Protein AF-0000000084709120 (afdb_homodimer)

Solvent-accessible surface area (backbone atoms only — not comparable to full-atom values): 18252 Å² total; per-residue (Å²): 129,83,74,69,77,77,74,75,79,75,37,68,54,70,93,52,42,59,71,69,65,57,49,43,40,28,40,37,40,33,42,32,20,38,55,46,92,76,50,46,79,74,49,74,49,73,35,24,36,40,29,40,77,38,83,85,52,84,83,48,88,82,43,48,41,36,30,39,24,39,23,76,45,91,49,69,90,48,41,43,78,72,46,51,39,35,38,40,66,55,98,76,34,32,39,31,40,31,64,54,97,89,34,77,28,44,30,43,32,29,46,74,48,23,33,34,40,40,39,42,69,52,80,44,29,42,34,39,37,38,40,33,48,56,48,98,50,34,30,22,37,39,35,41,38,41,37,64,90,47,84,32,28,36,31,37,36,39,34,34,60,50,61,68,71,68,60,56,50,59,73,74,103,130,83,72,68,76,77,74,73,79,75,38,70,55,71,95,52,41,60,72,70,67,57,51,44,40,27,39,36,39,33,41,32,20,38,55,46,94,77,49,46,79,72,50,75,48,72,35,23,36,39,29,39,77,37,83,84,52,83,84,48,89,82,43,47,40,36,29,39,24,41,23,78,44,89,48,69,89,48,42,44,77,74,47,50,39,36,38,41,68,54,97,76,35,32,39,31,39,30,63,53,96,87,33,77,28,44,31,42,32,30,44,74,46,22,34,33,40,39,39,42,70,50,80,44,29,41,34,40,37,37,41,34,49,57,48,99,49,34,31,22,37,38,34,41,39,42,36,65,87,48,85,31,28,36,31,38,36,39,31,35,60,50,61,68,71,68,59,56,51,59,73,74,102

Structure (mmCIF, N/CA/C/O backbone):
data_AF-0000000084709120-model_v1
#
loop_
_entity.id
_entity.type
_entity.pdbx_description
1 polymer 'DUF1935 domain-containing protein'
#
loop_
_atom_site.group_PDB
_atom_site.id
_atom_site.type_symbol
_atom_site.label_atom_id
_atom_site.label_alt_id
_atom_site.label_comp_id
_atom_site.label_asym_id
_atom_site.label_entity_id
_atom_site.label_seq_id
_atom_site.pdbx_PDB_ins_code
_atom_site.Cartn_x
_atom_site.Cartn_y
_atom_site.Cartn_z
_atom_site.occupancy
_atom_site.B_iso_or_equiv
_atom_site.auth_seq_id
_atom_site.auth_comp_id
_atom_site.auth_asym_id
_atom_site.auth_atom_id
_atom_site.pdbx_PDB_model_num
ATOM 1 N N . MET A 1 1 ? -31.797 -12.148 16.766 1 26.36 1 MET A N 1
ATOM 2 C CA . MET A 1 1 ? -31.719 -10.789 16.234 1 26.36 1 MET A CA 1
ATOM 3 C C . MET A 1 1 ? -30.281 -10.359 16.031 1 26.36 1 MET A C 1
ATOM 5 O O . MET A 1 1 ? -29.547 -10.141 17 1 26.36 1 MET A O 1
ATOM 9 N N . THR A 1 2 ? -29.5 -10.984 15.148 1 29.73 2 THR A N 1
ATOM 10 C CA . THR A 1 2 ? -28.062 -10.852 14.953 1 29.73 2 THR A CA 1
ATOM 11 C C . THR A 1 2 ? -27.688 -9.391 14.711 1 29.73 2 THR A C 1
ATOM 13 O O . THR A 1 2 ? -28.203 -8.758 13.797 1 29.73 2 THR A O 1
ATOM 16 N N . SER A 1 3 ? -27.453 -8.609 15.828 1 29.3 3 SER A N 1
ATOM 17 C CA . SER A 1 3 ? -27.156 -7.184 15.789 1 29.3 3 SER A CA 1
ATOM 18 C C . SER A 1 3 ? -26.234 -6.844 14.625 1 29.3 3 SER A C 1
ATOM 20 O O . SER A 1 3 ? -25.281 -7.574 14.344 1 29.3 3 SER A O 1
ATOM 22 N N . ALA A 1 4 ? -26.797 -6.137 13.672 1 35.97 4 ALA A N 1
ATOM 23 C CA . ALA A 1 4 ? -26.109 -5.602 12.5 1 35.97 4 ALA A CA 1
ATOM 24 C C . ALA A 1 4 ? -24.766 -4.98 12.891 1 35.97 4 ALA A C 1
ATOM 26 O O . ALA A 1 4 ? -24.656 -4.344 13.938 1 35.97 4 ALA A O 1
ATOM 27 N N . PRO A 1 5 ? -23.672 -5.609 12.617 1 40.59 5 PRO A N 1
ATOM 28 C CA . PRO A 1 5 ? -22.375 -5.059 13.062 1 40.59 5 PRO A CA 1
ATOM 29 C C . PRO A 1 5 ? -22.359 -3.531 13.047 1 40.59 5 PRO A C 1
ATOM 31 O O . PRO A 1 5 ? -23.031 -2.904 12.219 1 40.59 5 PRO A O 1
ATOM 34 N N . LYS A 1 6 ? -22.406 -2.799 14.156 1 40.44 6 LYS A N 1
ATOM 35 C CA . LYS A 1 6 ? -22.328 -1.353 14.336 1 40.44 6 LYS A CA 1
ATOM 36 C C . LYS A 1 6 ? -21.5 -0.7 13.242 1 40.44 6 LYS A C 1
ATOM 38 O O . LYS A 1 6 ? -20.391 -1.152 12.945 1 40.44 6 LYS A O 1
ATOM 43 N N . SER A 1 7 ? -22.125 -0.041 12.258 1 43.97 7 SER A N 1
ATOM 44 C CA . SER A 1 7 ? -21.578 0.808 11.203 1 43.97 7 SER A CA 1
ATOM 45 C C . SER A 1 7 ? -20.391 1.621 11.711 1 43.97 7 SER A C 1
ATOM 47 O O . SER A 1 7 ? -20.516 2.387 12.664 1 43.97 7 SER A O 1
ATOM 49 N N . VAL A 1 8 ? -19.312 1.056 11.992 1 50.91 8 VAL A N 1
ATOM 50 C CA . VAL A 1 8 ? -18.172 1.865 12.414 1 50.91 8 VAL A CA 1
ATOM 51 C C . VAL A 1 8 ? -18.234 3.232 11.742 1 50.91 8 VAL A C 1
ATOM 53 O O . VAL A 1 8 ? -18.266 3.322 10.508 1 50.91 8 VAL A O 1
ATOM 56 N N . MET A 1 9 ? -18.812 4.262 12.352 1 57.62 9 MET A N 1
ATOM 57 C CA . MET A 1 9 ? -19.031 5.629 11.891 1 57.62 9 MET A CA 1
ATOM 58 C C . MET A 1 9 ? -17.75 6.188 11.258 1 57.62 9 MET A C 1
ATOM 60 O O . MET A 1 9 ? -16.719 6.27 11.922 1 57.62 9 MET A O 1
ATOM 64 N N . ARG A 1 10 ? -17.625 6.043 9.969 1 75.44 10 ARG A N 1
ATOM 65 C CA . ARG A 1 10 ? -16.562 6.656 9.172 1 75.44 10 ARG A CA 1
ATOM 66 C C . ARG A 1 10 ? -16.594 8.172 9.297 1 75.44 10 ARG A C 1
ATOM 68 O O . ARG A 1 10 ? -17.656 8.781 9.336 1 75.44 10 ARG A O 1
ATOM 75 N N . TYR A 1 11 ? -15.547 8.844 9.664 1 84.31 11 TYR A N 1
ATOM 76 C CA . TYR A 1 11 ? -15.414 10.297 9.625 1 84.31 11 TYR A CA 1
ATOM 77 C C . TYR A 1 11 ? -15.289 10.797 8.188 1 84.31 11 TYR A C 1
ATOM 79 O O . TYR A 1 11 ? -14.445 10.312 7.43 1 84.31 11 TYR A O 1
ATOM 87 N N . ASP A 1 12 ? -16.172 11.719 7.93 1 87.88 12 ASP A N 1
ATOM 88 C CA . ASP A 1 12 ? -16.094 12.352 6.613 1 87.88 12 ASP A CA 1
ATOM 89 C C . ASP A 1 12 ? -15.273 13.641 6.668 1 87.88 12 ASP A C 1
ATOM 91 O O . ASP A 1 12 ? -15.586 14.539 7.453 1 87.88 12 ASP A O 1
ATOM 95 N N . VAL A 1 13 ? -14.289 13.648 5.844 1 92.75 13 VAL A N 1
ATOM 96 C CA . VAL A 1 13 ? -13.531 14.891 5.711 1 92.75 13 VAL A CA 1
ATOM 97 C C . VAL A 1 13 ? -14.453 16 5.203 1 92.75 13 VAL A C 1
ATOM 99 O O . VAL A 1 13 ? -15.117 15.844 4.18 1 92.75 13 VAL A O 1
ATOM 102 N N . PRO A 1 14 ? -14.461 17.094 5.875 1 90.25 14 PRO A N 1
ATOM 103 C CA . PRO A 1 14 ? -15.344 18.172 5.43 1 90.25 14 PRO A CA 1
ATOM 104 C C . PRO A 1 14 ? -15.148 18.531 3.955 1 90.25 14 PRO A C 1
ATOM 106 O O . PRO A 1 14 ? -14.023 18.812 3.527 1 90.25 14 PRO A O 1
ATOM 109 N N . SER A 1 15 ? -16.234 18.484 3.168 1 89.69 15 SER A N 1
ATOM 110 C CA . SER A 1 15 ? -16.297 18.812 1.746 1 89.69 15 SER A CA 1
ATOM 111 C C . SER A 1 15 ? -15.344 17.938 0.939 1 89.69 15 SER A C 1
ATOM 113 O O . SER A 1 15 ? -14.977 18.281 -0.187 1 89.69 15 SER A O 1
ATOM 115 N N . GLY A 1 16 ? -14.797 16.953 1.552 1 91.19 16 GLY A N 1
ATOM 116 C CA . GLY A 1 16 ? -13.852 16.078 0.864 1 91.19 16 GLY A CA 1
ATOM 117 C C . GLY A 1 16 ? -12.508 16.734 0.613 1 91.19 16 GLY A C 1
ATOM 118 O O . GLY A 1 16 ? -11.742 16.281 -0.242 1 91.19 16 GLY A O 1
ATOM 119 N N . ASP A 1 17 ? -12.281 17.812 1.327 1 94.12 17 ASP A N 1
ATOM 120 C CA . ASP A 1 17 ? -11.07 18.594 1.127 1 94.12 17 ASP A CA 1
ATOM 121 C C . ASP A 1 17 ? -9.906 18.031 1.944 1 94.12 17 ASP A C 1
ATOM 123 O O . ASP A 1 17 ? -9.562 18.578 2.994 1 94.12 17 ASP A O 1
ATOM 127 N N . PHE A 1 18 ? -9.305 17.047 1.421 1 96.69 18 PHE A N 1
ATOM 128 C CA . PHE A 1 18 ? -8.188 16.375 2.08 1 96.69 18 PHE A CA 1
ATOM 129 C C . PHE A 1 18 ? -7.012 17.328 2.258 1 96.69 18 PHE A C 1
ATOM 131 O O . PHE A 1 18 ? -6.289 17.234 3.254 1 96.69 18 PHE A O 1
ATOM 138 N N . CYS A 1 19 ? -6.797 18.219 1.326 1 95.31 19 CYS A N 1
ATOM 139 C CA . CYS A 1 19 ? -5.711 19.188 1.382 1 95.31 19 CYS A CA 1
ATOM 140 C C . CYS A 1 19 ? -5.812 20.047 2.635 1 95.31 19 CYS A C 1
ATOM 142 O O . CYS A 1 19 ? -4.852 20.156 3.395 1 95.31 19 CYS A O 1
ATOM 144 N N . SER A 1 20 ? -6.965 20.578 2.881 1 95.12 20 SER A N 1
ATOM 145 C CA . SER A 1 20 ? -7.188 21.391 4.066 1 95.12 20 SER A CA 1
ATOM 146 C C . SER A 1 20 ? -7.078 20.562 5.344 1 95.12 20 SER A C 1
ATOM 148 O O . SER A 1 20 ? -6.57 21.047 6.359 1 95.12 20 SER A O 1
ATOM 150 N N . TYR A 1 21 ? -7.562 19.391 5.309 1 97.19 21 TYR A N 1
ATOM 151 C CA . TYR A 1 21 ? -7.52 18.5 6.461 1 97.19 21 TYR A CA 1
ATOM 152 C C . TYR A 1 21 ? -6.082 18.25 6.906 1 97.19 21 TYR A C 1
ATOM 154 O O . TYR A 1 21 ? -5.805 18.141 8.102 1 97.19 21 TYR A O 1
ATOM 162 N N . LEU A 1 22 ? -5.18 18.156 5.98 1 98.12 22 LEU A N 1
ATOM 163 C CA . LEU A 1 22 ? -3.811 17.719 6.242 1 98.12 22 LEU A CA 1
ATOM 164 C C . LEU A 1 22 ? -3.002 18.828 6.898 1 98.12 22 LEU A C 1
ATOM 166 O O . LEU A 1 22 ? -2.027 18.562 7.602 1 98.12 22 LEU A O 1
ATOM 170 N N . LYS A 1 23 ? -3.383 20.031 6.668 1 97.25 23 LYS A N 1
ATOM 171 C CA . LYS A 1 23 ? -2.566 21.172 7.094 1 97.25 23 LYS A CA 1
ATOM 172 C C . LYS A 1 23 ? -2.428 21.203 8.609 1 97.25 23 LYS A C 1
ATOM 174 O O . LYS A 1 23 ? -3.404 21 9.336 1 97.25 23 LYS A O 1
ATOM 179 N N . GLY A 1 24 ? -1.155 21.5 9.016 1 96.69 24 GLY A N 1
ATOM 180 C CA . GLY A 1 24 ? -0.871 21.641 10.438 1 96.69 24 GLY A CA 1
ATOM 181 C C . GLY A 1 24 ? 0.214 20.688 10.922 1 96.69 24 GLY A C 1
ATOM 182 O O . GLY A 1 24 ? 0.932 20.094 10.109 1 96.69 24 GLY A O 1
ATOM 183 N N . PHE A 1 25 ? 0.416 20.656 12.227 1 97.12 25 PHE A N 1
ATOM 184 C CA . PHE A 1 25 ? 1.404 19.797 12.859 1 97.12 25 PHE A CA 1
ATOM 185 C C . PHE A 1 25 ? 0.779 18.469 13.266 1 97.12 25 PHE A C 1
ATOM 187 O O . PHE A 1 25 ? -0.317 18.438 13.828 1 97.12 25 PHE A O 1
ATOM 194 N N . TRP A 1 26 ? 1.511 17.453 12.969 1 97.75 26 TRP A N 1
ATOM 195 C CA . TRP A 1 26 ? 1.096 16.109 13.344 1 97.75 26 TRP A CA 1
ATOM 196 C C . TRP A 1 26 ? 2.193 15.398 14.125 1 97.75 26 TRP A C 1
ATOM 198 O O . TRP A 1 26 ? 3.379 15.539 13.812 1 97.75 26 TRP A O 1
ATOM 208 N N . LYS A 1 27 ? 1.802 14.703 15.117 1 97.31 27 LYS A N 1
ATOM 209 C CA . LYS A 1 27 ? 2.664 13.695 15.727 1 97.31 27 LYS A CA 1
ATOM 210 C C . LYS A 1 27 ? 2.432 12.328 15.094 1 97.31 27 LYS A C 1
ATOM 212 O O . LYS A 1 27 ? 1.294 11.852 15.023 1 97.31 27 LYS A O 1
ATOM 217 N N . ARG A 1 28 ? 3.443 11.672 14.648 1 97.62 28 ARG A N 1
ATOM 218 C CA . ARG A 1 28 ? 3.35 10.375 13.984 1 97.62 28 ARG A CA 1
ATOM 219 C C . ARG A 1 28 ? 4.051 9.297 14.797 1 97.62 28 ARG A C 1
ATOM 221 O O . ARG A 1 28 ? 5.258 9.375 15.031 1 97.62 28 ARG A O 1
ATOM 228 N N . ASN A 1 29 ? 3.328 8.367 15.203 1 97.31 29 ASN A N 1
ATOM 229 C CA . ASN A 1 29 ? 3.824 7.207 15.93 1 97.31 29 ASN A CA 1
ATOM 230 C C . ASN A 1 29 ? 3.68 5.926 15.109 1 97.31 29 ASN A C 1
ATOM 232 O O . ASN A 1 29 ? 2.564 5.488 14.828 1 97.31 29 ASN A O 1
ATOM 236 N N . LEU A 1 30 ? 4.836 5.316 14.828 1 97.38 30 LEU A N 1
ATOM 237 C CA . LEU A 1 30 ? 4.781 4.145 13.961 1 97.38 30 LEU A CA 1
ATOM 238 C C . LEU A 1 30 ? 5.523 2.971 14.586 1 97.38 30 LEU A C 1
ATOM 240 O O . LEU A 1 30 ? 6.586 3.152 15.18 1 97.38 30 LEU A O 1
ATOM 244 N N . GLU A 1 31 ? 4.977 1.839 14.445 1 97.5 31 GLU A N 1
ATOM 245 C CA . GLU A 1 31 ? 5.672 0.576 14.672 1 97.5 31 GLU A CA 1
ATOM 246 C C . GLU A 1 31 ? 6.258 0.034 13.367 1 97.5 31 GLU A C 1
ATOM 248 O O . GLU A 1 31 ? 5.57 -0.027 12.352 1 97.5 31 GLU A O 1
ATOM 253 N N . TRP A 1 32 ? 7.488 -0.355 13.43 1 96.81 32 TRP A N 1
ATOM 254 C CA . TRP A 1 32 ? 8.195 -0.892 12.273 1 96.81 32 TRP A CA 1
ATOM 255 C C . TRP A 1 32 ? 8.32 -2.41 12.367 1 96.81 32 TRP A C 1
ATOM 257 O O . TRP A 1 32 ? 8.766 -2.941 13.391 1 96.81 32 TRP A O 1
ATOM 267 N N . HIS A 1 33 ? 7.945 -3.053 11.352 1 97.19 33 HIS A N 1
ATOM 268 C CA . HIS A 1 33 ? 8.117 -4.496 11.242 1 97.19 33 HIS A CA 1
ATOM 269 C C . HIS A 1 33 ? 8.883 -4.859 9.969 1 97.19 33 HIS A C 1
ATOM 271 O O . HIS A 1 33 ? 8.781 -4.16 8.953 1 97.19 33 HIS A O 1
ATOM 277 N N . HIS A 1 34 ? 9.594 -5.926 10.078 1 96.19 34 HIS A N 1
ATOM 278 C CA . HIS A 1 34 ? 10.273 -6.445 8.891 1 96.19 34 HIS A CA 1
ATOM 279 C C . HIS A 1 34 ? 9.266 -6.902 7.84 1 96.19 34 HIS A C 1
ATOM 281 O O . HIS A 1 34 ? 8.289 -7.582 8.164 1 96.19 34 HIS A O 1
ATOM 287 N N . PHE A 1 35 ? 9.422 -6.473 6.672 1 96.5 35 PHE A N 1
ATOM 288 C CA . PHE A 1 35 ? 8.641 -7 5.562 1 96.5 35 PHE A CA 1
ATOM 289 C C . PHE A 1 35 ? 9.398 -8.102 4.836 1 96.5 35 PHE A C 1
ATOM 291 O O . PHE A 1 35 ? 10.07 -7.84 3.834 1 96.5 35 PHE A O 1
ATOM 298 N N . GLY A 1 36 ? 9.195 -9.25 5.227 1 90.38 36 GLY A N 1
ATOM 299 C CA . GLY A 1 36 ? 9.922 -10.43 4.777 1 90.38 36 GLY A CA 1
ATOM 300 C C . GLY A 1 36 ? 9.391 -11.719 5.391 1 90.38 36 GLY A C 1
ATOM 301 O O . GLY A 1 36 ? 8.18 -11.906 5.496 1 90.38 36 GLY A O 1
ATOM 302 N N . SER A 1 37 ? 10.281 -12.531 5.812 1 82.19 37 SER A N 1
ATOM 303 C CA . SER A 1 37 ? 9.883 -13.859 6.262 1 82.19 37 SER A CA 1
ATOM 304 C C . SER A 1 37 ? 9.258 -13.812 7.652 1 82.19 37 SER A C 1
ATOM 306 O O . SER A 1 37 ? 8.258 -14.484 7.91 1 82.19 37 SER A O 1
ATOM 308 N N . SER A 1 38 ? 9.641 -13.031 8.555 1 85.19 38 SER A N 1
ATOM 309 C CA . SER A 1 38 ? 9.203 -13.156 9.945 1 85.19 38 SER A CA 1
ATOM 310 C C . SER A 1 38 ? 8.281 -12.008 10.344 1 85.19 38 SER A C 1
ATOM 312 O O . SER A 1 38 ? 7.48 -12.141 11.273 1 85.19 38 SER A O 1
ATOM 314 N N . PHE A 1 39 ? 8.312 -10.836 9.75 1 93.94 39 PHE A N 1
ATOM 315 C CA . PHE A 1 39 ? 7.547 -9.641 10.086 1 93.94 39 PHE A CA 1
ATOM 316 C C . PHE A 1 39 ? 7.77 -9.242 11.539 1 93.94 39 PHE A C 1
ATOM 318 O O . PHE A 1 39 ? 6.863 -8.734 12.195 1 93.94 39 PHE A O 1
ATOM 325 N N . LYS A 1 40 ? 8.859 -9.586 12.078 1 93.88 40 LYS A N 1
ATOM 326 C CA . LYS A 1 40 ? 9.203 -9.25 13.453 1 93.88 40 LYS A CA 1
ATOM 327 C C . LYS A 1 40 ? 9.234 -7.734 13.656 1 93.88 40 LYS A C 1
ATOM 329 O O . LYS A 1 40 ? 9.547 -6.984 12.734 1 93.88 40 LYS A O 1
ATOM 334 N N . HIS A 1 41 ? 8.922 -7.363 14.875 1 95.38 41 HIS A N 1
ATOM 335 C CA . HIS A 1 41 ? 9.016 -5.953 15.234 1 95.38 41 HIS A CA 1
ATOM 336 C C . HIS A 1 41 ? 10.469 -5.48 15.219 1 95.38 41 HIS A C 1
ATOM 338 O O . HIS A 1 41 ? 11.352 -6.16 15.734 1 95.38 41 HIS A O 1
ATOM 344 N N . LEU A 1 42 ? 10.711 -4.41 14.617 1 95.56 42 LEU A N 1
ATOM 345 C CA . LEU A 1 42 ? 12.062 -3.867 14.523 1 95.56 42 LEU A CA 1
ATOM 346 C C . LEU A 1 42 ? 12.242 -2.689 15.477 1 95.56 42 LEU A C 1
ATOM 348 O O . LEU A 1 42 ? 13.195 -2.658 16.25 1 95.56 42 LEU A O 1
ATOM 352 N N . ARG A 1 43 ? 11.328 -1.714 15.406 1 96.12 43 ARG A N 1
ATOM 353 C CA . ARG A 1 43 ? 11.414 -0.521 16.234 1 96.12 43 ARG A CA 1
ATOM 354 C C . ARG A 1 43 ? 10.117 0.273 16.203 1 96.12 43 ARG A C 1
ATOM 356 O O . ARG A 1 43 ? 9.211 -0.043 15.43 1 96.12 43 ARG A O 1
ATOM 363 N N . THR A 1 44 ? 10.086 1.269 17.141 1 96.12 44 THR A N 1
ATOM 364 C CA . THR A 1 44 ? 9.023 2.268 17.156 1 96.12 44 THR A CA 1
ATOM 365 C C . THR A 1 44 ? 9.594 3.666 16.938 1 96.12 44 THR A C 1
ATOM 367 O O . THR A 1 44 ? 10.664 3.994 17.453 1 96.12 44 THR A O 1
ATOM 370 N N . THR A 1 45 ? 8.898 4.402 16.156 1 96.19 45 THR A N 1
ATOM 371 C CA . THR A 1 45 ? 9.344 5.77 15.93 1 96.19 45 THR A CA 1
ATOM 372 C C . THR A 1 45 ? 8.25 6.766 16.312 1 96.19 45 THR A C 1
ATOM 374 O O . THR A 1 45 ? 7.062 6.449 16.25 1 96.19 45 THR A O 1
ATOM 377 N N . ASN A 1 46 ? 8.711 7.902 16.75 1 94.94 46 ASN A N 1
ATOM 378 C CA . ASN A 1 46 ? 7.883 9.062 17.062 1 94.94 46 ASN A CA 1
ATOM 379 C C . ASN A 1 46 ? 8.461 10.336 16.453 1 94.94 46 ASN A C 1
ATOM 381 O O . ASN A 1 46 ? 9.523 10.805 16.859 1 94.94 46 ASN A O 1
ATOM 385 N N . ASN A 1 47 ? 7.777 10.836 15.484 1 95.94 47 ASN A N 1
ATOM 386 C CA . ASN A 1 47 ? 8.266 12.023 14.781 1 95.94 47 ASN A CA 1
ATOM 387 C C . ASN A 1 47 ? 7.172 13.07 14.625 1 95.94 47 ASN A C 1
ATOM 389 O O . ASN A 1 47 ? 5.992 12.781 14.836 1 95.94 47 ASN A O 1
ATOM 393 N N . VAL A 1 48 ? 7.629 14.25 14.352 1 96.62 48 VAL A N 1
ATOM 394 C CA . VAL A 1 48 ? 6.707 15.328 14.023 1 96.62 48 VAL A CA 1
ATOM 395 C C . VAL A 1 48 ? 6.668 15.539 12.516 1 96.62 48 VAL A C 1
ATOM 397 O O . VAL A 1 48 ? 7.707 15.523 11.852 1 96.62 48 VAL A O 1
ATOM 400 N N . VAL A 1 49 ? 5.512 15.703 12.008 1 97.62 49 VAL A N 1
ATOM 401 C CA . VAL A 1 49 ? 5.273 16.047 10.609 1 97.62 49 VAL A CA 1
ATOM 402 C C . VAL A 1 49 ? 4.582 17.406 10.516 1 97.62 49 VAL A C 1
ATOM 404 O O . VAL A 1 49 ? 3.576 17.641 11.188 1 97.62 49 VAL A O 1
ATOM 407 N N . PHE A 1 50 ? 5.145 18.25 9.766 1 97.5 50 PHE A N 1
ATOM 408 C CA . PHE A 1 50 ? 4.52 19.547 9.5 1 97.5 50 PHE A CA 1
ATOM 409 C C . PHE A 1 50 ? 4.117 19.656 8.031 1 97.5 50 PHE A C 1
ATOM 411 O O . PHE A 1 50 ? 4.953 19.5 7.141 1 97.5 50 PHE A O 1
ATOM 418 N N . ILE A 1 51 ? 2.854 19.859 7.801 1 97.31 51 ILE A N 1
ATOM 419 C CA . ILE A 1 51 ? 2.311 20 6.453 1 97.31 51 ILE A CA 1
ATOM 420 C C . ILE A 1 51 ? 1.732 21.391 6.266 1 97.31 51 ILE A C 1
ATOM 422 O O . ILE A 1 51 ? 0.829 21.797 7 1 97.31 51 ILE A O 1
ATOM 426 N N . GLU A 1 52 ? 2.27 22.094 5.281 1 96.19 52 GLU A N 1
ATOM 427 C CA . GLU A 1 52 ? 1.84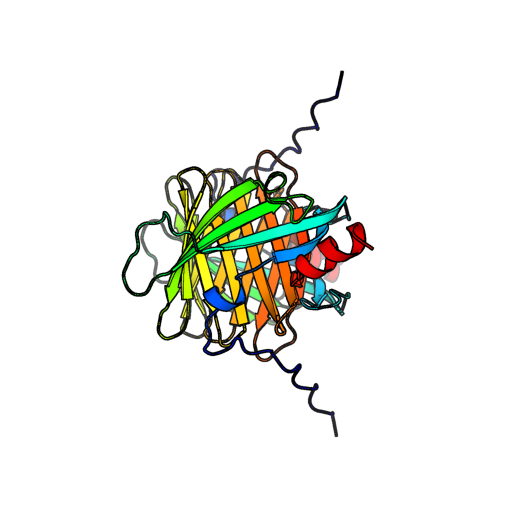5 23.469 5.066 1 96.19 52 GLU A CA 1
ATOM 428 C C . GLU A 1 52 ? 1.729 23.797 3.576 1 96.19 52 GLU A C 1
ATOM 430 O O . GLU A 1 52 ? 2.242 23.047 2.736 1 96.19 52 GLU A O 1
ATOM 435 N N . GLU A 1 53 ? 1.002 24.859 3.307 1 95.12 53 GLU A N 1
ATOM 436 C CA . GLU A 1 53 ? 0.929 25.312 1.922 1 95.12 53 GLU A CA 1
ATOM 437 C C . GLU A 1 53 ? 2.293 25.781 1.423 1 95.12 53 GLU A C 1
ATOM 439 O O . GLU A 1 53 ? 3.018 26.484 2.139 1 95.12 53 GLU A O 1
ATOM 444 N N . ASP A 1 54 ? 2.621 25.25 0.275 1 94 54 ASP A N 1
ATOM 445 C CA . ASP A 1 54 ? 3.846 25.719 -0.364 1 94 54 ASP A CA 1
ATOM 446 C C . ASP A 1 54 ? 3.584 26.969 -1.209 1 94 54 ASP A C 1
ATOM 448 O O . ASP A 1 54 ? 3.205 26.859 -2.377 1 94 54 ASP A O 1
ATOM 452 N N . LEU A 1 55 ? 3.887 28.062 -0.72 1 85.5 55 LEU A N 1
ATOM 453 C CA . LEU A 1 55 ? 3.58 29.328 -1.367 1 85.5 55 LEU A CA 1
ATOM 454 C C . LEU A 1 55 ? 4.551 29.609 -2.51 1 85.5 55 LEU A C 1
ATOM 456 O O . LEU A 1 55 ? 4.293 30.469 -3.355 1 85.5 55 LEU A O 1
ATOM 460 N N . ASP A 1 56 ? 5.652 28.875 -2.531 1 83.5 56 ASP A N 1
ATOM 461 C CA . ASP A 1 56 ? 6.664 29.078 -3.561 1 83.5 56 ASP A CA 1
ATOM 462 C C . ASP A 1 56 ? 6.359 28.266 -4.809 1 83.5 56 ASP A C 1
ATOM 464 O O . ASP A 1 56 ? 6.973 28.453 -5.859 1 83.5 56 ASP A O 1
ATOM 468 N N . ALA A 1 57 ? 5.438 27.328 -4.672 1 81.12 57 ALA A N 1
ATOM 469 C CA . ALA A 1 57 ? 5.105 26.484 -5.812 1 81.12 57 ALA A CA 1
ATOM 470 C C . ALA A 1 57 ? 4.297 27.25 -6.852 1 81.12 57 ALA A C 1
ATOM 472 O O . ALA A 1 57 ? 3.568 28.188 -6.512 1 81.12 57 ALA A O 1
ATOM 473 N N . ALA A 1 58 ? 4.508 26.922 -8.039 1 72 58 ALA A N 1
ATOM 474 C CA . ALA A 1 58 ? 3.744 27.547 -9.117 1 72 58 ALA A CA 1
ATOM 475 C C . ALA A 1 58 ? 2.256 27.25 -8.977 1 72 58 ALA A C 1
ATOM 477 O O . ALA A 1 58 ? 1.859 26.078 -8.883 1 72 58 ALA A O 1
ATOM 478 N N . ARG A 1 59 ? 1.526 28.234 -8.883 1 71.44 59 ARG A N 1
ATOM 479 C CA . ARG A 1 59 ? 0.095 28.078 -8.648 1 71.44 59 ARG A CA 1
ATOM 480 C C . ARG A 1 59 ? -0.636 27.734 -9.945 1 71.44 59 ARG A C 1
ATOM 482 O O . ARG A 1 59 ? -0.384 28.359 -10.984 1 71.44 59 ARG A O 1
ATOM 489 N N . GLN A 1 60 ? -1.098 26.594 -9.992 1 79.31 60 GLN A N 1
ATOM 490 C CA . GLN A 1 60 ? -2.021 26.219 -11.055 1 79.31 60 GLN A CA 1
ATOM 491 C C . GLN A 1 60 ? -3.471 26.328 -10.594 1 79.31 60 GLN A C 1
ATOM 493 O O . GLN A 1 60 ? -3.768 26.156 -9.414 1 79.31 60 GLN A O 1
ATOM 498 N N . PRO A 1 61 ? -4.273 26.719 -11.57 1 81.19 61 PRO A N 1
ATOM 499 C CA . PRO A 1 61 ? -5.684 26.875 -11.188 1 81.19 61 PRO A CA 1
ATOM 500 C C . PRO A 1 61 ? -6.262 25.594 -10.57 1 81.19 61 PRO A C 1
ATOM 502 O O . PRO A 1 61 ? -5.938 24.5 -11 1 81.19 61 PRO A O 1
ATOM 505 N N . ASN A 1 62 ? -6.988 25.766 -9.508 1 84.19 62 ASN A N 1
ATOM 506 C CA . ASN A 1 62 ? -7.781 24.734 -8.836 1 84.19 62 ASN A CA 1
ATOM 507 C C . ASN A 1 62 ? -6.895 23.656 -8.219 1 84.19 62 ASN A C 1
ATOM 509 O O . ASN A 1 62 ? -7.289 22.5 -8.133 1 84.19 62 ASN A O 1
ATOM 513 N N . THR A 1 63 ? -5.648 24.016 -8.109 1 90.12 63 THR A N 1
ATOM 514 C CA . THR A 1 63 ? -4.777 23.062 -7.426 1 90.12 63 THR A CA 1
ATOM 515 C C . THR A 1 63 ? -4.129 23.703 -6.203 1 90.12 63 THR A C 1
ATOM 517 O O . THR A 1 63 ? -4.152 24.922 -6.055 1 90.12 63 THR A O 1
ATOM 520 N N . GLN A 1 64 ? -3.695 22.938 -5.285 1 92.88 64 GLN A N 1
ATOM 521 C CA . GLN A 1 64 ? -2.953 23.359 -4.098 1 92.88 64 GLN A CA 1
ATOM 522 C C . GLN A 1 64 ? -1.668 22.547 -3.945 1 92.88 64 GLN A C 1
ATOM 524 O O . GLN A 1 64 ? -1.586 21.406 -4.41 1 92.88 64 GLN A O 1
ATO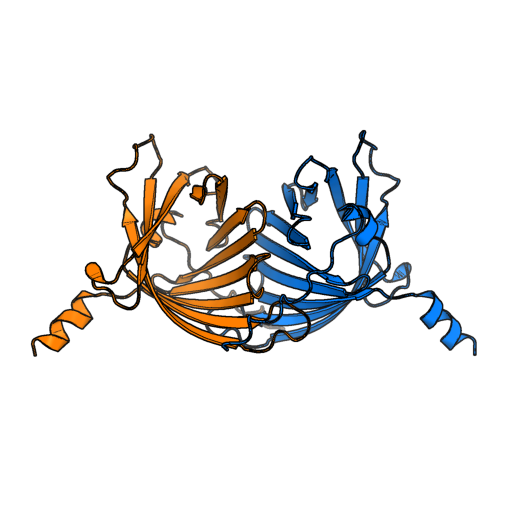M 529 N N . PHE A 1 65 ? -0.693 23.25 -3.398 1 95.88 65 PHE A N 1
ATOM 530 C CA . PHE A 1 65 ? 0.584 22.594 -3.139 1 95.88 65 PHE A CA 1
ATOM 531 C C . PHE A 1 65 ? 0.874 22.547 -1.644 1 95.88 65 PHE A C 1
ATOM 533 O O . PHE A 1 65 ? 0.847 23.578 -0.967 1 95.88 65 PHE A O 1
ATOM 540 N N . LEU A 1 66 ? 1.05 21.375 -1.151 1 97.12 66 LEU A N 1
ATOM 541 C CA . LEU A 1 66 ? 1.417 21.234 0.253 1 97.12 66 LEU A CA 1
ATOM 542 C C . LEU A 1 66 ? 2.842 20.703 0.391 1 97.12 66 LEU A C 1
ATOM 544 O O . LEU A 1 66 ? 3.238 19.781 -0.32 1 97.12 66 LEU A O 1
ATOM 548 N N . ARG A 1 67 ? 3.582 21.266 1.277 1 96.75 67 ARG A N 1
ATOM 549 C CA . ARG A 1 67 ? 4.945 20.844 1.601 1 96.75 67 ARG A CA 1
ATOM 550 C C . ARG A 1 67 ? 4.973 20.016 2.873 1 96.75 67 ARG A C 1
ATOM 552 O O . ARG A 1 67 ? 4.391 20.391 3.889 1 96.75 67 ARG A O 1
ATOM 559 N N . TRP A 1 68 ? 5.602 18.859 2.814 1 97 68 TRP A N 1
ATOM 560 C CA . TRP A 1 68 ? 5.801 17.984 3.961 1 97 68 TRP A CA 1
ATOM 561 C C . TRP A 1 68 ? 7.188 18.172 4.562 1 97 68 TRP A C 1
ATOM 563 O O . TRP A 1 68 ? 8.195 18.062 3.859 1 97 68 TRP A O 1
ATOM 573 N N . SER A 1 69 ? 7.211 18.391 5.844 1 96.81 69 SER A N 1
ATOM 574 C CA . SER A 1 69 ? 8.461 18.469 6.598 1 96.81 69 SER A CA 1
ATOM 575 C C . SER A 1 69 ? 8.438 17.516 7.793 1 96.81 69 SER A C 1
ATOM 577 O O . SER A 1 69 ? 7.387 17.281 8.391 1 96.81 69 SER A O 1
ATOM 579 N N . PHE A 1 70 ? 9.562 17 8.078 1 96.88 70 PHE A N 1
ATOM 580 C CA . PHE A 1 70 ? 9.68 16.016 9.148 1 96.88 70 PHE A CA 1
ATOM 581 C C . PHE A 1 70 ? 10.766 16.422 10.141 1 96.88 70 PHE A C 1
ATOM 583 O O . PHE A 1 70 ? 11.789 16.984 9.75 1 96.88 70 PHE A O 1
ATOM 590 N N . GLY A 1 71 ? 10.539 16.062 11.406 1 95.81 71 GLY A N 1
ATOM 591 C CA . GLY A 1 71 ? 11.539 16.344 12.43 1 95.81 71 GLY A CA 1
ATOM 592 C C . GLY A 1 71 ? 11.203 15.711 13.773 1 95.81 71 GLY A C 1
ATOM 593 O O . GLY A 1 71 ? 10.203 15 13.898 1 95.81 71 GLY A O 1
ATOM 594 N N . ARG A 1 72 ? 12.07 15.992 14.734 1 92.25 72 ARG A N 1
ATOM 595 C CA . ARG A 1 72 ? 11.891 15.445 16.078 1 92.25 72 ARG A CA 1
ATOM 596 C C . ARG A 1 72 ? 10.953 16.312 16.906 1 92.25 72 ARG A C 1
ATOM 598 O O . ARG A 1 72 ? 10.258 15.812 17.781 1 92.25 72 ARG A O 1
ATOM 605 N N . THR A 1 73 ? 10.977 17.578 16.609 1 90.69 73 THR A N 1
ATOM 606 C CA . THR A 1 73 ? 10.117 18.516 17.328 1 90.69 73 THR A CA 1
ATOM 607 C C . THR A 1 73 ? 9.414 19.469 16.375 1 90.69 73 THR A C 1
ATOM 609 O O . THR A 1 73 ? 9.68 19.453 15.164 1 90.69 73 THR A O 1
ATOM 612 N N . HIS A 1 74 ? 8.508 20.25 16.906 1 91 74 HIS A N 1
ATOM 613 C CA . HIS A 1 74 ? 7.719 21.172 16.109 1 91 74 HIS A CA 1
ATOM 614 C C . HIS A 1 74 ? 8.508 22.438 15.781 1 91 74 HIS A C 1
ATOM 616 O O . HIS A 1 74 ? 8.023 23.297 15.039 1 91 74 HIS A O 1
ATOM 622 N N . LYS A 1 75 ? 9.656 22.5 16.328 1 89.94 75 LYS A N 1
ATOM 623 C CA . LYS A 1 75 ? 10.477 23.688 16.047 1 89.94 75 LYS A CA 1
ATOM 624 C C . LYS A 1 75 ? 10.945 23.688 14.586 1 89.94 75 LYS A C 1
ATOM 626 O O . LYS A 1 75 ? 11.461 22.688 14.094 1 89.94 75 LYS A O 1
ATOM 631 N N . LYS A 1 76 ? 10.859 24.812 13.977 1 84.56 76 LYS A N 1
ATOM 632 C CA . LYS A 1 76 ? 11.133 24.938 12.555 1 84.56 76 LYS A CA 1
ATOM 633 C C . LYS A 1 76 ? 12.555 24.5 12.227 1 84.56 76 LYS A C 1
ATOM 635 O O . LYS A 1 76 ? 12.805 23.891 11.18 1 84.56 76 LYS A O 1
ATOM 640 N N . GLN A 1 77 ? 13.453 24.812 13.125 1 89.5 77 GLN A N 1
ATOM 641 C CA . GLN A 1 77 ? 14.859 24.484 12.898 1 89.5 77 GLN A CA 1
ATOM 642 C C . GLN A 1 77 ? 15.078 22.969 12.898 1 89.5 77 GLN A C 1
ATOM 644 O O . GLN A 1 77 ? 16.094 22.484 12.383 1 89.5 77 GLN A O 1
ATOM 649 N N . ASP A 1 78 ? 14.203 22.25 13.477 1 92.56 78 ASP A N 1
ATOM 650 C CA . ASP A 1 78 ? 14.336 20.797 13.578 1 92.56 78 ASP A CA 1
ATOM 651 C C . ASP A 1 78 ? 13.609 20.094 12.438 1 92.56 78 ASP A C 1
ATOM 653 O O . ASP A 1 78 ? 13.656 18.875 12.328 1 92.56 78 ASP A O 1
ATOM 657 N N . LEU A 1 79 ? 12.953 20.906 11.617 1 94.5 79 LEU A N 1
ATOM 658 C CA . LEU A 1 79 ? 12.172 20.312 10.531 1 94.5 79 LEU A CA 1
ATOM 659 C C . LEU A 1 79 ? 12.945 20.359 9.219 1 94.5 79 LEU A C 1
ATOM 661 O O . LEU A 1 79 ? 13.594 21.359 8.906 1 94.5 79 LEU A O 1
ATOM 665 N N . ALA A 1 80 ? 12.914 19.234 8.539 1 95.81 80 ALA A N 1
ATOM 666 C CA . ALA A 1 80 ? 13.516 19.141 7.211 1 95.81 80 ALA A CA 1
ATOM 667 C C . ALA A 1 80 ? 12.445 18.906 6.145 1 95.81 80 ALA A C 1
ATOM 669 O O . ALA A 1 80 ? 11.688 17.922 6.219 1 95.81 80 ALA A O 1
ATOM 670 N N . SER A 1 81 ? 12.453 19.781 5.199 1 94.12 81 SER A N 1
ATOM 671 C CA . SER A 1 81 ? 11.516 19.625 4.094 1 94.12 81 SER A CA 1
ATOM 672 C C . SER A 1 81 ? 11.875 18.422 3.229 1 94.12 81 SER A C 1
ATOM 674 O O . SER A 1 81 ? 13.039 18.234 2.854 1 94.12 81 SER A O 1
ATOM 676 N N . ALA A 1 82 ? 10.852 17.672 2.914 1 94.12 82 ALA A N 1
ATOM 677 C CA . ALA A 1 82 ? 11.133 16.438 2.174 1 94.12 82 ALA A CA 1
ATOM 678 C C . ALA A 1 82 ? 10.602 16.531 0.748 1 94.12 82 ALA A C 1
ATOM 680 O O . ALA A 1 82 ? 11.312 16.203 -0.209 1 94.12 82 ALA A O 1
ATOM 681 N N . TYR A 1 83 ? 9.359 16.938 0.533 1 93.88 83 TYR A N 1
ATOM 682 C CA . TYR A 1 83 ? 8.766 17.031 -0.797 1 93.88 83 TYR A CA 1
ATOM 683 C C . TYR A 1 83 ? 7.5 17.875 -0.776 1 93.88 83 TYR A C 1
ATOM 685 O O . TYR A 1 83 ? 6.945 18.156 0.292 1 93.88 83 TYR A O 1
ATOM 693 N N . THR A 1 84 ? 7.09 18.328 -1.934 1 95.81 84 THR A N 1
ATOM 694 C CA . THR A 1 84 ? 5.875 19.109 -2.154 1 95.81 84 THR A CA 1
ATOM 695 C C . THR A 1 84 ? 4.906 18.359 -3.061 1 95.81 84 THR A C 1
ATOM 697 O O . THR A 1 84 ? 5.285 17.906 -4.145 1 95.81 84 THR A O 1
ATOM 700 N N . VAL A 1 85 ? 3.686 18.219 -2.584 1 96.69 85 VAL A N 1
ATOM 701 C CA . VAL A 1 85 ? 2.674 17.469 -3.312 1 96.69 85 VAL A CA 1
ATOM 702 C C . VAL A 1 85 ? 1.641 18.422 -3.904 1 96.69 85 VAL A C 1
ATOM 704 O O . VAL A 1 85 ? 1.128 19.297 -3.207 1 96.69 85 VAL A O 1
ATOM 707 N N . GLN A 1 86 ? 1.368 18.25 -5.164 1 96.56 86 GLN A N 1
ATOM 708 C CA . GLN A 1 86 ? 0.275 18.969 -5.816 1 96.56 86 GLN A CA 1
ATOM 709 C C . GLN A 1 86 ? -1.043 18.219 -5.664 1 96.56 86 GLN A C 1
ATOM 711 O O . GLN A 1 86 ? -1.111 17.016 -5.93 1 96.56 86 GLN A O 1
ATOM 716 N N . PHE A 1 87 ? -2.062 18.859 -5.246 1 96.5 87 PHE A N 1
ATOM 717 C CA . PHE A 1 87 ? -3.402 18.312 -5.109 1 96.5 87 PHE A CA 1
ATOM 718 C C . PHE A 1 87 ? -4.309 18.797 -6.234 1 96.5 87 PHE A C 1
ATOM 720 O O . PHE A 1 87 ? -4.496 20 -6.402 1 96.5 87 PHE A O 1
ATOM 727 N N . ILE A 1 88 ? -4.848 17.875 -6.922 1 94.5 88 ILE A N 1
ATOM 728 C CA . ILE A 1 88 ? -5.691 18.156 -8.078 1 94.5 88 ILE A CA 1
ATOM 729 C C . ILE A 1 88 ? -7.078 17.547 -7.863 1 94.5 88 ILE A C 1
ATOM 731 O O . ILE A 1 88 ? -7.32 16.391 -8.203 1 94.5 88 ILE A O 1
ATOM 735 N N . PRO A 1 89 ? -7.992 18.344 -7.309 1 91.75 89 PRO A N 1
ATOM 736 C CA . PRO A 1 89 ? -9.328 17.797 -7.055 1 91.75 89 PRO A CA 1
ATOM 737 C C . PRO A 1 89 ? -10.094 17.5 -8.344 1 91.75 89 PRO A C 1
ATOM 739 O O . PRO A 1 89 ? -9.953 18.203 -9.336 1 91.75 89 PRO A O 1
ATOM 742 N N . ASP A 1 90 ? -10.766 16.375 -8.25 1 87.88 90 ASP A N 1
ATOM 743 C CA . ASP A 1 90 ? -11.695 15.984 -9.297 1 87.88 90 ASP A CA 1
ATOM 744 C C . ASP A 1 90 ? -13.07 15.656 -8.719 1 87.88 90 ASP A C 1
ATOM 746 O O . ASP A 1 90 ? -13.32 15.883 -7.531 1 87.88 90 ASP A O 1
ATOM 750 N N . GLU A 1 91 ? -14.039 15.25 -9.555 1 84.5 91 GLU A N 1
ATOM 751 C CA . GLU A 1 91 ? -15.414 15.031 -9.141 1 84.5 91 GLU A CA 1
ATOM 752 C C . GLU A 1 91 ? -15.508 13.93 -8.086 1 84.5 91 GLU A C 1
ATOM 754 O O . GLU A 1 91 ? -16.281 14.039 -7.129 1 84.5 91 GLU A O 1
ATOM 759 N N . GLN A 1 92 ? -14.711 12.945 -8.195 1 87.5 92 GLN A N 1
ATOM 760 C CA . GLN A 1 92 ? -14.922 11.781 -7.332 1 87.5 92 GLN A CA 1
ATOM 761 C C . GLN A 1 92 ? -13.711 11.523 -6.445 1 87.5 92 GLN A C 1
ATOM 763 O O . GLN A 1 92 ? -13.758 10.688 -5.543 1 87.5 92 GLN A O 1
ATOM 768 N N . SER A 1 93 ? -12.609 12.227 -6.727 1 92.75 93 SER A N 1
ATOM 769 C CA . SER A 1 93 ? -11.383 11.961 -5.992 1 92.75 93 SER A CA 1
ATOM 770 C C . SER A 1 93 ? -10.438 13.156 -6.051 1 92.75 93 SER A C 1
ATOM 772 O O . SER A 1 93 ? -10.727 14.156 -6.715 1 92.75 93 SER A O 1
ATOM 774 N N . THR A 1 94 ? -9.461 13.18 -5.266 1 95.62 94 THR A N 1
ATOM 775 C CA . THR A 1 94 ? -8.344 14.117 -5.371 1 95.62 94 THR A CA 1
ATOM 776 C C . THR A 1 94 ? -7.078 13.406 -5.828 1 95.62 94 THR A C 1
ATOM 778 O O . THR A 1 94 ? -6.598 12.492 -5.156 1 95.62 94 THR A O 1
ATOM 781 N N . PHE A 1 95 ? -6.617 13.82 -6.902 1 95.81 95 PHE A N 1
ATOM 782 C CA . PHE A 1 95 ? -5.363 13.281 -7.418 1 95.81 95 PHE A CA 1
ATOM 783 C C . PHE A 1 95 ? -4.176 14.062 -6.863 1 95.81 95 PHE A C 1
ATOM 785 O O . PHE A 1 95 ? -4.246 15.281 -6.699 1 95.81 95 PHE A O 1
ATOM 792 N N . MET A 1 96 ? -3.146 13.359 -6.57 1 96.94 96 MET A N 1
ATOM 793 C CA . MET A 1 96 ? -1.921 13.961 -6.051 1 96.94 96 MET A CA 1
ATOM 794 C C . MET A 1 96 ? -0.728 13.617 -6.938 1 96.94 96 MET A C 1
ATOM 796 O O . MET A 1 96 ? -0.608 12.492 -7.414 1 96.94 96 MET A O 1
ATOM 800 N N . GLU A 1 97 ? 0.135 14.609 -7.078 1 96.25 97 GLU A N 1
ATOM 801 C CA . GLU A 1 97 ? 1.344 14.43 -7.879 1 96.25 97 GLU A CA 1
ATOM 802 C C . GLU A 1 97 ? 2.525 15.18 -7.27 1 96.25 97 GLU A C 1
ATOM 804 O O . GLU A 1 97 ? 2.371 16.297 -6.785 1 96.25 97 GLU A O 1
ATOM 809 N N . TRP A 1 98 ? 3.676 14.539 -7.312 1 95.88 98 TRP A N 1
ATOM 810 C CA . TRP A 1 98 ? 4.887 15.203 -6.836 1 95.88 98 TRP A CA 1
ATOM 811 C C . TRP A 1 98 ? 6.129 14.594 -7.473 1 95.88 98 TRP A C 1
ATOM 813 O O . TRP A 1 98 ? 6.066 13.5 -8.047 1 95.88 98 TRP A O 1
ATOM 823 N N . SER A 1 99 ? 7.117 15.375 -7.418 1 92.94 99 SER A N 1
ATOM 824 C CA . SER A 1 99 ? 8.43 14.891 -7.84 1 92.94 99 SER A CA 1
ATOM 825 C C . SER A 1 99 ? 9.266 14.453 -6.645 1 92.94 99 SER A C 1
ATOM 827 O O . SER A 1 99 ? 9.367 15.18 -5.652 1 92.94 99 SER A O 1
ATOM 829 N N . PHE A 1 100 ? 9.82 13.266 -6.746 1 92.56 100 PHE A N 1
ATOM 830 C CA . PHE A 1 100 ? 10.703 12.734 -5.715 1 92.56 100 PHE A CA 1
ATOM 831 C C . PHE A 1 100 ? 11.93 12.07 -6.34 1 92.56 100 PHE A C 1
ATOM 833 O O . PHE A 1 100 ? 11.797 11.094 -7.09 1 92.56 100 PHE A O 1
ATOM 840 N N . GLU A 1 101 ? 13.07 12.602 -6.023 1 90.38 101 GLU A N 1
ATOM 841 C CA . GLU A 1 101 ? 14.336 12.109 -6.566 1 90.38 101 GLU A CA 1
ATOM 842 C C . GLU A 1 101 ? 14.266 11.992 -8.086 1 90.38 101 GLU A C 1
ATOM 844 O O . GLU A 1 101 ? 14.672 10.969 -8.648 1 90.38 101 GLU A O 1
ATOM 849 N N . GLY A 1 102 ? 13.602 12.953 -8.727 1 89.62 102 GLY A N 1
ATOM 850 C CA . GLY A 1 102 ? 13.57 13.055 -10.172 1 89.62 102 GLY A CA 1
ATOM 851 C C . GLY A 1 102 ? 12.469 12.227 -10.805 1 89.62 102 GLY A C 1
ATOM 852 O O . GLY A 1 102 ? 12.328 12.195 -12.031 1 89.62 102 GLY A O 1
ATOM 853 N N . VAL A 1 103 ? 11.711 11.555 -10.008 1 91.94 103 VAL A N 1
ATOM 854 C CA . VAL A 1 103 ? 10.641 10.695 -10.516 1 91.94 103 VAL A CA 1
ATOM 855 C C . VAL A 1 103 ? 9.281 11.273 -10.125 1 91.94 103 VAL A C 1
ATOM 857 O O . VAL A 1 103 ? 9.094 11.727 -8.992 1 91.94 103 VAL A O 1
ATOM 860 N N . THR A 1 104 ? 8.391 11.25 -11.078 1 94.69 104 THR A N 1
ATOM 861 C CA . THR A 1 104 ? 7.031 11.688 -10.773 1 94.69 104 THR A CA 1
ATOM 862 C C . THR A 1 104 ? 6.27 10.602 -10.016 1 94.69 104 THR A C 1
ATOM 864 O O . THR A 1 104 ? 6.176 9.469 -10.484 1 94.69 104 THR A O 1
ATOM 867 N N . CYS A 1 105 ? 5.805 10.953 -8.898 1 95.5 105 CYS A N 1
ATOM 868 C CA . CYS A 1 105 ? 5.02 10.062 -8.047 1 95.5 105 CYS A CA 1
ATOM 869 C C . CYS A 1 105 ? 3.555 10.492 -8.023 1 95.5 105 CYS A C 1
ATOM 871 O O . CYS A 1 105 ? 3.225 11.617 -8.398 1 95.5 105 CYS A O 1
ATOM 873 N N . HIS A 1 106 ? 2.697 9.539 -7.613 1 95.75 106 HIS A N 1
ATOM 874 C CA . HIS A 1 106 ? 1.265 9.805 -7.664 1 95.75 106 HIS A CA 1
ATOM 875 C C . HIS A 1 106 ? 0.562 9.273 -6.422 1 95.75 106 HIS A C 1
ATOM 877 O O . HIS A 1 106 ? 1.066 8.359 -5.762 1 95.75 106 HIS A O 1
ATOM 883 N N . GLY A 1 107 ? -0.544 9.859 -6.168 1 96.38 107 GLY A N 1
ATOM 884 C CA . GLY A 1 107 ? -1.438 9.422 -5.105 1 96.38 107 GLY A CA 1
ATOM 885 C C . GLY A 1 107 ? -2.889 9.789 -5.363 1 96.38 107 GLY A C 1
ATOM 886 O O . GLY A 1 107 ? -3.199 10.484 -6.332 1 96.38 107 GLY A O 1
ATOM 887 N N . ILE A 1 108 ? -3.725 9.242 -4.594 1 96.31 108 ILE A N 1
ATOM 888 C CA . ILE A 1 108 ? -5.152 9.5 -4.754 1 96.31 108 ILE A CA 1
ATOM 889 C C . ILE A 1 108 ? -5.832 9.5 -3.387 1 96.31 108 ILE A C 1
ATOM 891 O O . ILE A 1 108 ? -5.477 8.711 -2.51 1 96.31 108 ILE A O 1
ATOM 895 N N . PHE A 1 109 ? -6.738 10.406 -3.201 1 96.19 109 PHE A N 1
ATOM 896 C CA . PHE A 1 109 ? -7.621 10.422 -2.041 1 96.19 109 PHE A CA 1
ATOM 897 C C . PHE A 1 109 ? -9.062 10.148 -2.453 1 96.19 109 PHE A C 1
ATOM 899 O O . PHE A 1 109 ? -9.578 10.789 -3.373 1 96.19 109 PHE A O 1
ATOM 906 N N . LYS A 1 110 ? -9.633 9.25 -1.833 1 94.44 110 LYS A N 1
ATOM 907 C CA . LYS A 1 110 ? -11.047 8.93 -2.02 1 94.44 110 LYS A CA 1
ATOM 908 C C . LYS A 1 110 ? -11.883 9.414 -0.837 1 94.44 110 LYS A C 1
ATOM 910 O O . LYS A 1 110 ? -11.898 8.781 0.218 1 94.44 110 LYS A O 1
ATOM 915 N N . PRO A 1 111 ? -12.695 10.43 -1.059 1 92.62 111 PRO A N 1
ATOM 916 C CA . PRO A 1 111 ? -13.445 11 0.066 1 92.62 111 PRO A CA 1
ATOM 917 C C . PRO A 1 111 ? -14.5 10.039 0.609 1 92.62 111 PRO A C 1
ATOM 919 O O . PRO A 1 111 ? -14.773 10.031 1.812 1 92.62 111 PRO A O 1
ATOM 922 N N . GLU A 1 112 ? -15.078 9.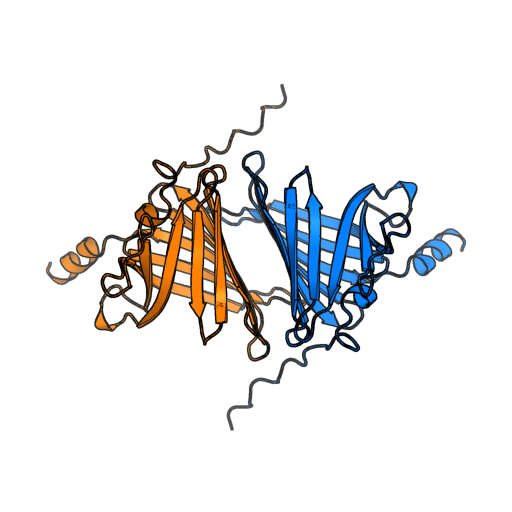203 -0.215 1 89.38 112 GLU A N 1
ATOM 923 C CA . GLU A 1 112 ? -16.141 8.305 0.208 1 89.38 112 GLU A CA 1
ATOM 924 C C . GLU A 1 112 ? -15.633 7.266 1.204 1 89.38 112 GLU A C 1
ATOM 926 O O . GLU A 1 112 ? -16.375 6.789 2.055 1 89.38 112 GLU A O 1
ATOM 931 N N . ALA A 1 113 ? -14.383 7.008 1.094 1 89.25 113 ALA A N 1
ATOM 932 C CA . ALA A 1 113 ? -13.781 6.043 2.012 1 89.25 113 ALA A CA 1
ATOM 933 C C . ALA A 1 113 ? -12.859 6.738 3.01 1 89.25 113 ALA A C 1
ATOM 935 O O . ALA A 1 113 ? -12.352 6.105 3.936 1 89.25 113 ALA A O 1
ATOM 936 N N . SER A 1 114 ? -12.594 8 2.846 1 92.5 114 SER A N 1
ATOM 937 C CA . SER A 1 114 ? -11.68 8.797 3.654 1 92.5 114 SER A CA 1
ATOM 938 C C . SER A 1 114 ? -10.297 8.156 3.723 1 92.5 114 SER A C 1
ATOM 940 O O . SER A 1 114 ? -9.734 8.008 4.809 1 92.5 114 SER A O 1
ATOM 942 N N . VAL A 1 115 ? -9.844 7.801 2.594 1 95.56 115 VAL A N 1
ATOM 943 C CA . VAL A 1 115 ? -8.555 7.117 2.504 1 95.56 115 VAL A CA 1
ATOM 944 C C . VAL A 1 115 ? -7.73 7.711 1.363 1 95.56 115 VAL A C 1
ATOM 946 O O . VAL A 1 115 ? -8.281 8.07 0.318 1 95.56 115 VAL A O 1
ATOM 949 N N . ALA A 1 116 ? -6.434 7.852 1.602 1 96.94 116 ALA A N 1
ATOM 950 C CA . ALA A 1 116 ? -5.484 8.297 0.585 1 96.94 116 ALA A CA 1
ATOM 951 C C . ALA A 1 116 ? -4.344 7.293 0.428 1 96.94 116 ALA A C 1
ATOM 953 O O . ALA A 1 116 ? -3.871 6.719 1.413 1 96.94 116 ALA A O 1
ATOM 954 N N . THR A 1 117 ? -3.938 7.078 -0.736 1 97.31 117 THR A N 1
ATOM 955 C CA . THR A 1 117 ? -2.754 6.27 -1.018 1 97.31 117 THR A CA 1
ATOM 956 C C . THR A 1 117 ? -1.722 7.078 -1.799 1 97.31 117 THR A C 1
ATOM 958 O O . THR A 1 117 ? -2.059 7.738 -2.785 1 97.31 117 THR A O 1
ATOM 961 N N . LEU A 1 118 ? -0.521 7.125 -1.372 1 97.31 118 LEU A N 1
ATOM 962 C CA . LEU A 1 118 ? 0.629 7.727 -2.035 1 97.31 118 LEU A CA 1
ATOM 963 C C . LEU A 1 118 ? 1.631 6.66 -2.465 1 97.31 118 LEU A C 1
ATOM 965 O O . LEU A 1 118 ? 2.064 5.848 -1.648 1 97.31 118 LEU A O 1
ATOM 969 N N . ASN A 1 119 ? 2.012 6.68 -3.682 1 95.94 119 ASN A N 1
ATOM 970 C CA . ASN A 1 119 ? 2.938 5.684 -4.219 1 95.94 119 ASN A CA 1
ATOM 971 C C . ASN A 1 119 ? 4.238 6.328 -4.691 1 95.94 119 ASN A C 1
ATOM 973 O O . ASN A 1 119 ? 4.238 7.121 -5.633 1 95.94 119 ASN A O 1
ATOM 977 N N . PHE A 1 120 ? 5.277 6.027 -4.043 1 95.31 120 PHE A N 1
ATOM 978 C CA . PHE A 1 120 ? 6.625 6.363 -4.484 1 95.31 120 PHE A CA 1
ATOM 979 C C . PHE A 1 120 ? 7.215 5.238 -5.324 1 95.31 120 PHE A C 1
ATOM 981 O O . PHE A 1 120 ? 7.645 4.215 -4.785 1 95.31 120 PHE A O 1
ATOM 988 N N . CYS A 1 121 ? 7.109 5.383 -6.578 1 92 121 CYS A N 1
ATOM 989 C CA . CYS A 1 121 ? 7.594 4.352 -7.488 1 92 121 CYS A CA 1
ATOM 990 C C . CYS A 1 121 ? 8.93 4.746 -8.102 1 92 121 CYS A C 1
ATOM 992 O O . CYS A 1 121 ? 8.977 5.234 -9.234 1 92 121 CYS A O 1
ATOM 994 N N . LEU A 1 122 ? 9.953 4.5 -7.395 1 91.44 122 LEU A N 1
ATOM 995 C CA . LEU A 1 122 ? 11.297 4.805 -7.871 1 91.44 122 LEU A CA 1
ATOM 996 C C . LEU A 1 122 ? 11.906 3.607 -8.586 1 91.44 122 LEU A C 1
ATOM 998 O O . LEU A 1 122 ? 11.281 2.541 -8.656 1 91.44 122 LEU A O 1
ATOM 1002 N N . GLN A 1 123 ? 13.039 3.797 -9.172 1 85.81 123 GLN A N 1
ATOM 1003 C CA . GLN A 1 123 ? 13.664 2.723 -9.938 1 85.81 123 GLN A CA 1
ATOM 1004 C C . GLN A 1 123 ? 13.992 1.53 -9.047 1 85.81 123 GLN A C 1
ATOM 1006 O O . GLN A 1 123 ? 13.711 0.384 -9.406 1 85.81 123 GLN A O 1
ATOM 1011 N N . GLU A 1 124 ? 14.508 1.811 -7.906 1 87.75 124 GLU A N 1
ATOM 1012 C CA . GLU A 1 124 ? 14.969 0.718 -7.055 1 87.75 124 GLU A CA 1
ATOM 1013 C C . GLU A 1 124 ? 14.18 0.663 -5.754 1 87.75 124 GLU A C 1
ATOM 1015 O O . GLU A 1 124 ? 14.578 -0.006 -4.801 1 87.75 124 GLU A O 1
ATOM 1020 N N . SER A 1 125 ? 13.078 1.423 -5.742 1 89.5 125 SER A N 1
ATOM 1021 C CA . SER A 1 125 ? 12.328 1.496 -4.496 1 89.5 125 SER A CA 1
ATOM 1022 C C . SER A 1 125 ? 10.836 1.686 -4.762 1 89.5 125 SER A C 1
ATOM 1024 O O . SER A 1 125 ? 10.453 2.354 -5.723 1 89.5 125 SER A O 1
ATOM 1026 N N . MET A 1 126 ? 10.148 1.012 -3.949 1 94 126 MET A N 1
ATOM 1027 C CA . MET A 1 126 ? 8.703 1.215 -3.93 1 94 126 MET A CA 1
ATOM 1028 C C . MET A 1 126 ? 8.203 1.468 -2.508 1 94 126 MET A C 1
ATOM 1030 O O . MET A 1 126 ? 8.438 0.655 -1.612 1 94 126 MET A O 1
ATOM 1034 N N . VAL A 1 127 ? 7.695 2.604 -2.33 1 96 127 VAL A N 1
ATOM 1035 C CA . VAL A 1 127 ? 7.098 2.945 -1.043 1 96 127 VAL A CA 1
ATOM 1036 C C . VAL A 1 127 ? 5.625 3.299 -1.234 1 96 127 VAL A C 1
ATOM 1038 O O . VAL A 1 127 ? 5.285 4.152 -2.055 1 96 127 VAL A O 1
ATOM 1041 N N . THR A 1 128 ? 4.777 2.625 -0.58 1 97.38 128 THR A N 1
ATOM 1042 C CA . THR A 1 128 ? 3.352 2.924 -0.607 1 97.38 128 THR A CA 1
ATOM 1043 C C . THR A 1 128 ? 2.863 3.359 0.771 1 97.38 128 THR A C 1
ATOM 1045 O O . THR A 1 128 ? 3.092 2.668 1.765 1 97.38 128 THR A O 1
ATOM 1048 N N . ILE A 1 129 ? 2.256 4.461 0.82 1 97.88 129 ILE A N 1
ATOM 1049 C CA . ILE A 1 129 ? 1.701 4.984 2.062 1 97.88 129 ILE A CA 1
ATOM 1050 C C . ILE A 1 129 ? 0.18 5.059 1.958 1 97.88 129 ILE A C 1
ATOM 1052 O O . ILE A 1 129 ? -0.356 5.57 0.971 1 97.88 129 ILE A O 1
ATOM 1056 N N . THR A 1 130 ? -0.489 4.527 2.887 1 98.06 130 THR A N 1
ATOM 1057 C CA . THR A 1 130 ? -1.939 4.652 2.971 1 98.06 130 THR A CA 1
ATOM 1058 C C . THR A 1 130 ? -2.344 5.406 4.234 1 98.06 130 THR A C 1
ATOM 1060 O O . THR A 1 130 ? -1.952 5.031 5.34 1 98.06 130 THR A O 1
ATOM 1063 N N . TYR A 1 131 ? -3.041 6.465 4.066 1 97.56 131 TYR A N 1
ATOM 1064 C CA . TYR A 1 131 ? -3.637 7.227 5.16 1 97.56 131 TYR A CA 1
ATOM 1065 C C . TYR A 1 131 ? -5.137 6.969 5.246 1 97.56 131 TYR A C 1
ATOM 1067 O O . TYR A 1 131 ? -5.84 7.016 4.234 1 97.56 131 TYR A O 1
ATOM 1075 N N . ARG A 1 132 ? -5.605 6.75 6.418 1 96.69 132 ARG A N 1
ATOM 1076 C CA . ARG A 1 132 ? -7.039 6.695 6.68 1 96.69 132 ARG A CA 1
ATOM 1077 C C . ARG A 1 132 ? -7.441 7.727 7.727 1 96.69 132 ARG A C 1
ATOM 1079 O O . ARG A 1 132 ? -6.918 7.727 8.844 1 96.69 132 ARG A O 1
ATOM 1086 N N . VAL A 1 133 ? -8.359 8.523 7.34 1 96.31 133 VAL A N 1
ATOM 1087 C CA . VAL A 1 133 ? -8.844 9.539 8.273 1 96.31 133 VAL A CA 1
ATOM 1088 C C . VAL A 1 133 ? -9.812 8.906 9.266 1 96.31 133 VAL A C 1
ATOM 1090 O O . VAL A 1 133 ? -10.812 8.305 8.867 1 96.31 133 VAL A O 1
ATOM 1093 N N . LEU A 1 134 ? -9.492 9.07 10.547 1 95.19 134 LEU A N 1
ATOM 1094 C CA . LEU A 1 134 ? -10.328 8.469 11.578 1 95.19 134 LEU A CA 1
ATOM 1095 C C . LEU A 1 134 ? -11.273 9.5 12.188 1 95.19 134 LEU A C 1
ATOM 1097 O O . LEU A 1 134 ? -12.438 9.195 12.461 1 95.19 134 LEU A O 1
ATOM 1101 N N . ASP A 1 135 ? -10.781 10.648 12.406 1 95.5 135 ASP A N 1
ATOM 1102 C CA . ASP A 1 135 ? -11.562 11.789 12.891 1 95.5 135 ASP A CA 1
ATOM 1103 C C . ASP A 1 135 ? -10.859 13.109 12.586 1 95.5 135 ASP A C 1
ATOM 1105 O O . ASP A 1 135 ? -9.938 13.148 11.766 1 95.5 135 ASP A O 1
ATOM 1109 N N . ALA A 1 136 ? -11.281 14.188 13.156 1 95.81 136 ALA A N 1
ATOM 1110 C CA . ALA A 1 136 ? -10.781 15.523 12.82 1 95.81 136 ALA A CA 1
ATOM 1111 C C . ALA A 1 136 ? -9.297 15.648 13.133 1 95.81 136 ALA A C 1
ATOM 1113 O O . ALA A 1 136 ? -8.594 16.453 12.516 1 95.81 136 ALA A O 1
ATOM 1114 N N . ASP A 1 137 ? -8.805 14.766 14.062 1 96.69 137 ASP A N 1
ATOM 1115 C CA . ASP A 1 137 ? -7.461 15.008 14.57 1 96.69 137 ASP A CA 1
ATOM 1116 C C . ASP A 1 137 ? -6.621 13.727 14.531 1 96.69 137 ASP A C 1
ATOM 1118 O O . ASP A 1 137 ? -5.543 13.672 15.133 1 96.69 137 ASP A O 1
ATOM 1122 N N . THR A 1 138 ? -7.105 12.734 13.898 1 97.38 138 THR A N 1
ATOM 1123 C CA . THR A 1 138 ? -6.379 11.469 13.938 1 97.38 138 THR A 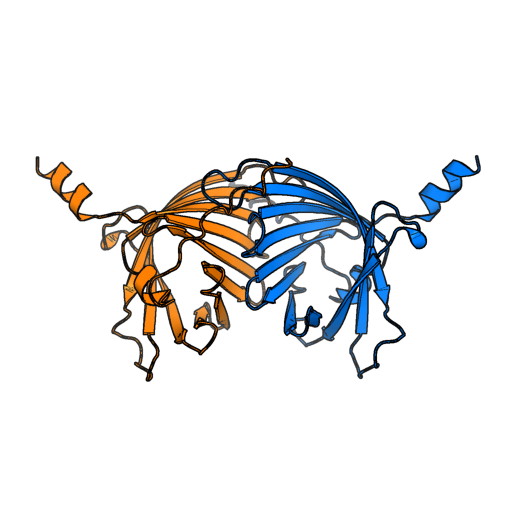CA 1
ATOM 1124 C C . THR A 1 138 ? -6.445 10.758 12.586 1 97.38 138 THR A C 1
ATOM 1126 O O . THR A 1 138 ? -7.508 10.703 11.969 1 97.38 138 THR A O 1
ATOM 1129 N N . MET A 1 139 ? -5.352 10.281 12.18 1 97.44 139 MET A N 1
ATOM 1130 C CA . MET A 1 139 ? -5.266 9.406 11.016 1 97.44 139 MET A CA 1
ATOM 1131 C C . MET A 1 139 ? -4.547 8.109 11.352 1 97.44 139 MET A C 1
ATOM 1133 O O . MET A 1 139 ? -3.646 8.094 12.195 1 97.44 139 MET A O 1
ATOM 1137 N N . ALA A 1 140 ? -4.965 7.023 10.789 1 97.81 140 ALA A N 1
ATOM 1138 C CA . ALA A 1 140 ? -4.168 5.801 10.734 1 97.81 140 ALA A CA 1
ATOM 1139 C C . ALA A 1 140 ? -3.266 5.781 9.508 1 97.81 140 ALA A C 1
ATOM 1141 O O . ALA A 1 140 ? -3.656 6.254 8.438 1 97.81 140 ALA A O 1
ATOM 1142 N N . VAL A 1 141 ? -2.09 5.238 9.664 1 98.12 141 VAL A N 1
ATOM 1143 C CA . VAL A 1 141 ? -1.124 5.238 8.57 1 98.12 141 VAL A CA 1
ATOM 1144 C C . VAL A 1 141 ? -0.501 3.852 8.438 1 98.12 141 VAL A C 1
ATOM 1146 O O . VAL A 1 141 ? -0.184 3.203 9.438 1 98.12 141 VAL A O 1
ATOM 1149 N N . CYS A 1 142 ? -0.355 3.371 7.258 1 98.44 142 CYS A N 1
ATOM 1150 C CA . CYS A 1 142 ? 0.43 2.189 6.918 1 98.44 142 CYS A CA 1
ATOM 1151 C C . CYS A 1 142 ? 1.425 2.496 5.805 1 98.44 142 CYS A C 1
ATOM 1153 O O . CYS A 1 142 ? 1.045 3.016 4.754 1 98.44 142 CYS A O 1
ATOM 1155 N N . ILE A 1 143 ? 2.662 2.219 6.023 1 98.06 143 ILE A N 1
ATOM 1156 C CA . ILE A 1 143 ? 3.73 2.408 5.047 1 98.06 143 ILE A CA 1
ATOM 1157 C C . ILE A 1 143 ? 4.371 1.062 4.719 1 98.06 143 ILE A C 1
ATOM 1159 O O . ILE A 1 143 ? 4.828 0.348 5.617 1 98.06 143 ILE A O 1
ATOM 1163 N N . VAL A 1 144 ? 4.34 0.723 3.527 1 97.94 144 VAL A N 1
ATOM 1164 C CA . VAL A 1 144 ? 5.117 -0.406 3.027 1 97.94 144 VAL A CA 1
ATOM 1165 C C . VAL A 1 144 ? 6.324 0.106 2.242 1 97.94 144 VAL A C 1
ATOM 1167 O O . VAL A 1 144 ? 6.168 0.724 1.187 1 97.94 144 VAL A O 1
ATOM 1170 N N . ASP A 1 145 ? 7.48 -0.149 2.787 1 96.62 145 ASP A N 1
ATOM 1171 C CA . ASP A 1 145 ? 8.719 0.412 2.266 1 96.62 145 ASP A CA 1
ATOM 1172 C C . ASP A 1 145 ? 9.664 -0.69 1.796 1 96.62 145 ASP A C 1
ATOM 1174 O O . ASP A 1 145 ? 10.25 -1.406 2.615 1 96.62 145 ASP A O 1
ATOM 1178 N N . VAL A 1 146 ? 9.82 -0.769 0.504 1 93.62 146 VAL A N 1
ATOM 1179 C CA . VAL A 1 146 ? 10.75 -1.733 -0.077 1 93.62 146 VAL A CA 1
ATOM 1180 C C . VAL A 1 146 ? 11.812 -1.001 -0.894 1 93.62 146 VAL A C 1
ATOM 1182 O O . VAL A 1 146 ? 11.5 -0.374 -1.909 1 93.62 146 VAL A O 1
ATOM 1185 N N . ASP A 1 147 ? 12.891 -1.021 -0.392 1 86.38 147 ASP A N 1
ATOM 1186 C CA . ASP A 1 147 ? 14.062 -0.42 -1.025 1 86.38 147 ASP A CA 1
ATOM 1187 C C . ASP A 1 147 ? 15.188 -1.443 -1.191 1 86.38 147 ASP A C 1
ATOM 1189 O O . ASP A 1 147 ? 15.461 -2.225 -0.279 1 86.38 147 ASP A O 1
ATOM 1193 N N . SER A 1 148 ? 15.812 -1.357 -2.334 1 78.25 148 SER A N 1
ATOM 1194 C CA . SER A 1 148 ? 16.844 -2.355 -2.619 1 78.25 148 SER A CA 1
ATOM 1195 C C . SER A 1 148 ? 18.031 -2.195 -1.689 1 78.25 148 SER A C 1
ATOM 1197 O O . SER A 1 148 ? 18.812 -3.139 -1.493 1 78.25 148 SER A O 1
ATOM 1199 N N . GLU A 1 149 ? 18.172 -1.039 -1.1 1 78.5 149 GLU A N 1
ATOM 1200 C CA . GLU A 1 149 ? 19.391 -0.759 -0.33 1 78.5 149 GLU A CA 1
ATOM 1201 C C . GLU A 1 149 ? 19.109 -0.845 1.17 1 78.5 149 GLU A C 1
ATOM 1203 O O . GLU A 1 149 ? 20.047 -0.82 1.976 1 78.5 149 GLU A O 1
ATOM 1208 N N . HIS A 1 150 ? 17.906 -0.965 1.514 1 82.12 150 HIS A N 1
ATOM 1209 C CA . HIS A 1 150 ? 17.578 -0.981 2.938 1 82.12 150 HIS A CA 1
ATOM 1210 C C . HIS A 1 150 ? 16.656 -2.143 3.279 1 82.12 150 HIS A C 1
ATOM 1212 O O . HIS A 1 150 ? 16.062 -2.76 2.387 1 82.12 150 HIS A O 1
ATOM 1218 N N . THR A 1 151 ? 16.672 -2.438 4.516 1 87.69 151 THR A N 1
ATOM 1219 C CA . THR A 1 151 ? 15.75 -3.463 5 1 87.69 151 THR A CA 1
ATOM 1220 C C . THR A 1 151 ? 14.305 -3.08 4.691 1 87.69 151 THR A C 1
ATOM 1222 O O . THR A 1 151 ? 13.836 -2.018 5.102 1 87.69 151 THR A O 1
ATOM 1225 N N . PRO A 1 152 ? 13.625 -3.926 3.934 1 94.62 152 PRO A N 1
ATOM 1226 C CA . PRO A 1 152 ? 12.219 -3.637 3.678 1 94.62 152 PRO A CA 1
ATOM 1227 C C . PRO A 1 152 ? 11.367 -3.674 4.949 1 94.62 152 PRO A C 1
ATOM 1229 O O . PRO A 1 152 ? 11.594 -4.52 5.82 1 94.62 152 PRO A O 1
ATOM 1232 N N . THR A 1 153 ? 10.344 -2.795 5.09 1 96.81 153 THR A N 1
ATOM 1233 C CA . THR A 1 153 ? 9.578 -2.697 6.328 1 96.81 153 THR A CA 1
ATOM 1234 C C . THR A 1 153 ? 8.094 -2.467 6.031 1 96.81 153 THR A C 1
ATOM 1236 O O . THR A 1 153 ? 7.742 -1.952 4.965 1 96.81 153 THR A O 1
ATOM 1239 N N . ILE A 1 154 ? 7.285 -2.896 6.902 1 97.56 154 ILE A N 1
ATOM 1240 C CA . ILE A 1 154 ? 5.922 -2.42 7.098 1 97.56 154 ILE A CA 1
ATOM 1241 C C . ILE A 1 154 ? 5.855 -1.545 8.344 1 97.56 154 ILE A C 1
ATOM 1243 O O . ILE A 1 154 ? 6.297 -1.953 9.422 1 97.56 154 ILE A O 1
ATOM 1247 N N . GLN A 1 155 ? 5.406 -0.398 8.156 1 97.56 155 GLN A N 1
ATOM 1248 C CA . GLN A 1 155 ? 5.234 0.541 9.266 1 97.56 155 GLN A CA 1
ATOM 1249 C C . GLN A 1 155 ? 3.77 0.945 9.414 1 97.56 155 GLN A C 1
ATOM 1251 O O . GLN A 1 155 ? 3.105 1.28 8.43 1 97.56 155 GLN A O 1
ATOM 1256 N N . TYR A 1 156 ? 3.279 0.852 10.586 1 97.88 156 TYR A N 1
ATOM 1257 C CA . TYR A 1 156 ? 1.909 1.323 10.758 1 97.88 156 TYR A CA 1
ATOM 1258 C C . TYR A 1 156 ? 1.71 1.928 12.141 1 97.88 156 TYR A C 1
ATOM 1260 O O . TYR A 1 156 ? 2.463 1.628 13.07 1 97.88 156 TYR A O 1
ATOM 1268 N N . GLY A 1 157 ? 0.82 2.811 12.266 1 97.94 157 GLY A N 1
ATOM 1269 C CA . GLY A 1 157 ? 0.486 3.547 13.469 1 97.94 157 GLY A CA 1
ATOM 1270 C C . GLY A 1 157 ? -0.432 4.727 13.211 1 97.94 157 GLY A C 1
ATOM 1271 O O . GLY A 1 157 ? -1.298 4.668 12.336 1 97.94 157 GLY A O 1
ATOM 1272 N N . ASN A 1 158 ? -0.261 5.719 14.086 1 97.75 158 ASN A N 1
ATOM 1273 C CA . ASN A 1 158 ? -1.204 6.832 14.016 1 97.75 158 ASN A CA 1
ATOM 1274 C C . ASN A 1 158 ? -0.484 8.172 13.906 1 97.75 158 ASN A C 1
ATOM 1276 O O . ASN A 1 158 ? 0.679 8.289 14.297 1 97.75 158 ASN A O 1
ATOM 1280 N N . MET A 1 159 ? -1.175 9.047 13.328 1 97.62 159 MET A N 1
ATOM 1281 C CA . MET A 1 159 ? -0.824 10.461 13.375 1 97.62 159 MET A CA 1
ATOM 1282 C C . MET A 1 159 ? -1.876 11.258 14.133 1 97.62 159 MET A C 1
ATOM 1284 O O . MET A 1 159 ? -3.074 11.125 13.875 1 97.62 159 MET A O 1
ATOM 1288 N N . TYR A 1 160 ? -1.421 12.102 15.023 1 97.06 160 TYR A N 1
ATOM 1289 C CA . TYR A 1 160 ? -2.293 12.961 15.812 1 97.06 160 TYR A CA 1
ATOM 1290 C C . TYR A 1 160 ? -1.97 14.43 15.578 1 97.06 160 TYR A C 1
ATOM 1292 O O . TYR A 1 160 ? -0.803 14.828 15.609 1 97.06 160 TYR A O 1
ATOM 1300 N N . ARG A 1 161 ? -3.053 15.133 15.359 1 97.19 161 ARG A N 1
ATOM 1301 C CA . ARG A 1 161 ? -2.855 16.578 15.242 1 97.19 161 ARG A CA 1
ATOM 1302 C C . ARG A 1 161 ? -2.359 17.172 16.562 1 97.19 161 ARG A C 1
ATOM 1304 O O . ARG A 1 161 ? -2.826 16.797 17.641 1 97.19 161 ARG A O 1
ATOM 1311 N N . ILE A 1 162 ? -1.375 18.062 16.422 1 94.12 162 ILE A N 1
ATOM 1312 C CA . ILE A 1 162 ? -0.892 18.719 17.641 1 94.12 162 ILE A CA 1
ATOM 1313 C C . ILE A 1 162 ? -0.974 20.234 17.469 1 94.12 162 ILE A C 1
ATOM 1315 O O . ILE A 1 162 ? -0.915 20.75 16.359 1 94.12 162 ILE A O 1
ATOM 1319 N N . ASP A 1 163 ? -1.209 20.844 18.547 1 91.56 163 ASP A N 1
ATOM 1320 C CA . ASP A 1 163 ? -1.148 22.297 18.656 1 91.56 163 ASP A CA 1
ATOM 1321 C C . ASP A 1 163 ? 0.15 22.75 19.328 1 91.56 163 ASP A C 1
ATOM 1323 O O . ASP A 1 163 ? 0.286 22.672 20.547 1 91.56 163 ASP A O 1
ATOM 1327 N N . PRO A 1 164 ? 1.021 23.141 18.5 1 85.12 164 PRO A N 1
ATOM 1328 C CA . PRO A 1 164 ? 2.328 23.5 19.062 1 85.12 164 PRO A CA 1
ATOM 1329 C C . PRO A 1 164 ? 2.238 24.578 20.141 1 85.12 164 PRO A C 1
ATOM 1331 O O . PRO A 1 164 ? 3.129 24.688 20.984 1 85.12 164 PRO A O 1
ATOM 1334 N N . SER A 1 165 ? 1.211 25.469 20.094 1 82.5 165 SER A N 1
ATOM 1335 C CA . SER A 1 165 ? 1.074 26.531 21.078 1 82.5 165 SER A CA 1
ATOM 1336 C C . SER A 1 165 ? 0.904 25.969 22.484 1 82.5 165 SER A C 1
ATOM 1338 O O . SER A 1 165 ? 1.219 26.641 23.469 1 82.5 165 SER A O 1
ATOM 1340 N N . LYS A 1 166 ? 0.466 24.812 22.562 1 77.56 166 LYS A N 1
ATOM 1341 C CA . LYS A 1 166 ? 0.269 24.188 23.859 1 77.56 166 LYS A CA 1
ATOM 1342 C C . LYS A 1 166 ? 1.598 23.734 24.469 1 77.56 166 LYS A C 1
ATOM 1344 O O . LYS A 1 166 ? 1.7 23.516 25.672 1 77.56 166 LYS A O 1
ATOM 1349 N N . TYR A 1 167 ? 2.521 23.594 23.703 1 69.62 167 TYR A N 1
ATOM 1350 C CA . TYR A 1 167 ? 3.822 23.141 24.172 1 69.62 167 TYR A CA 1
ATOM 1351 C C . TYR A 1 167 ? 4.746 24.328 24.453 1 69.62 167 TYR A C 1
ATOM 1353 O O . TYR A 1 167 ? 5.77 24.172 25.125 1 69.62 167 TYR A O 1
ATOM 1361 N N . GLU A 1 168 ? 4.602 25.375 23.797 1 61.41 168 GLU A N 1
ATOM 1362 C CA . GLU A 1 168 ? 5.375 26.578 24.078 1 61.41 168 GLU A CA 1
ATOM 1363 C C . GLU A 1 168 ? 5.004 27.172 25.438 1 61.41 168 GLU A C 1
ATOM 1365 O O . GLU A 1 168 ? 5.859 27.719 26.141 1 61.41 168 GLU A O 1
ATOM 1370 N N . ARG A 1 169 ? 3.83 27.141 25.812 1 57.12 169 ARG A N 1
ATOM 1371 C CA . ARG A 1 169 ? 3.457 27.75 27.094 1 57.12 169 ARG A CA 1
ATOM 1372 C C . ARG A 1 169 ? 4.105 27.016 28.25 1 57.12 169 ARG A C 1
ATOM 1374 O O . ARG A 1 169 ? 4.422 27.609 29.281 1 57.12 169 ARG A O 1
ATOM 1381 N N . GLU A 1 170 ? 4.219 25.766 28.094 1 49.19 170 GLU A N 1
ATOM 1382 C CA . GLU A 1 170 ? 4.727 25.094 29.297 1 49.19 170 GLU A CA 1
ATOM 1383 C C . GLU A 1 170 ? 6.16 25.531 29.594 1 49.19 170 GLU A C 1
ATOM 1385 O O . GLU A 1 170 ? 6.641 25.344 30.719 1 49.19 170 GLU A O 1
ATOM 1390 N N . LEU A 1 171 ? 6.883 25.906 28.625 1 45.56 171 LEU A N 1
ATOM 1391 C CA . LEU A 1 171 ? 8.234 26.344 28.969 1 45.56 171 LEU A CA 1
ATOM 1392 C C . LEU A 1 171 ? 8.211 27.688 29.688 1 45.56 171 LEU A C 1
ATOM 1394 O O . LEU A 1 171 ? 9.195 28.078 30.328 1 45.56 171 LEU A O 1
ATOM 1398 N N . VAL A 1 172 ? 7.219 28.562 29.484 1 42.59 172 VAL A N 1
ATOM 1399 C CA . VAL A 1 172 ? 7.273 29.844 30.156 1 42.59 172 VAL A CA 1
ATOM 1400 C C . VAL A 1 172 ? 6.645 29.75 31.547 1 42.59 172 VAL A C 1
ATOM 1402 O O . VAL A 1 172 ? 6.883 30.594 32.406 1 42.59 172 VAL A O 1
ATOM 1405 N N . ASP A 1 173 ? 5.797 28.828 31.859 1 38.72 173 ASP A N 1
ATOM 1406 C CA . ASP A 1 173 ? 5.367 28.844 33.25 1 38.72 173 ASP A CA 1
ATOM 1407 C C . ASP A 1 173 ? 6.352 28.094 34.125 1 38.72 173 ASP A C 1
ATOM 1409 O O . ASP A 1 173 ? 6.832 27.016 33.781 1 38.72 173 ASP A O 1
ATOM 1413 N N . MET B 1 1 ? 35.375 -1.566 13.508 1 26.05 1 MET B N 1
ATOM 1414 C CA . MET B 1 1 ? 35.125 -2.049 12.148 1 26.05 1 MET B CA 1
ATOM 1415 C C . MET B 1 1 ? 33.656 -2.312 11.938 1 26.05 1 MET B C 1
ATOM 1417 O O . MET B 1 1 ? 33.094 -3.24 12.523 1 26.05 1 MET B O 1
ATOM 1421 N N . THR B 1 2 ? 32.781 -1.33 11.953 1 29.7 2 THR B N 1
ATOM 1422 C CA . THR B 1 2 ? 31.328 -1.424 12 1 29.7 2 THR B CA 1
ATOM 1423 C C . THR B 1 2 ? 30.797 -2.232 10.82 1 29.7 2 THR B C 1
ATOM 1425 O O . THR B 1 2 ? 31.062 -1.902 9.664 1 29.7 2 THR B O 1
ATOM 1428 N N . SER B 1 3 ? 30.75 -3.605 10.992 1 28.22 3 SER B N 1
ATOM 1429 C CA . SER B 1 3 ? 30.375 -4.547 9.945 1 28.22 3 SER B CA 1
ATOM 1430 C C . SER B 1 3 ? 29.188 -4.023 9.125 1 28.22 3 SER B C 1
ATOM 1432 O O . SER B 1 3 ? 28.25 -3.463 9.68 1 28.22 3 SER B O 1
ATOM 1434 N N . ALA B 1 4 ? 29.5 -3.73 7.887 1 36.94 4 ALA B N 1
ATOM 1435 C CA . ALA B 1 4 ? 28.547 -3.301 6.867 1 36.94 4 ALA B CA 1
ATOM 1436 C C . ALA B 1 4 ? 27.297 -4.16 6.895 1 36.94 4 ALA B C 1
ATOM 1438 O O . ALA B 1 4 ? 27.375 -5.375 7.082 1 36.94 4 ALA B O 1
ATOM 1439 N N . PRO B 1 5 ? 26.188 -3.67 7.395 1 41 5 PRO B N 1
ATOM 1440 C CA . PRO B 1 5 ? 24.984 -4.512 7.516 1 41 5 PRO B CA 1
ATOM 1441 C C . PRO B 1 5 ? 24.859 -5.527 6.379 1 41 5 PRO B C 1
ATOM 1443 O O . PRO B 1 5 ? 25.297 -5.258 5.258 1 41 5 PRO B O 1
ATOM 1446 N N . LYS B 1 6 ? 25.047 -6.84 6.539 1 40.25 6 LYS B N 1
ATOM 1447 C CA . LYS B 1 6 ? 24.922 -7.945 5.594 1 40.25 6 LYS B CA 1
ATOM 1448 C C . LYS B 1 6 ? 23.828 -7.66 4.559 1 40.25 6 LYS B C 1
ATOM 1450 O O . LYS B 1 6 ? 22.719 -7.266 4.906 1 40.25 6 LYS B O 1
ATOM 1455 N N . SER B 1 7 ? 24.188 -7.324 3.303 1 43.69 7 SER B N 1
ATOM 1456 C CA . SER B 1 7 ? 23.391 -7.164 2.094 1 43.69 7 SER B CA 1
ATOM 1457 C C . SER B 1 7 ? 22.266 -8.195 2.035 1 43.69 7 SER B C 1
ATOM 1459 O O . SER B 1 7 ? 22.531 -9.398 2.027 1 43.69 7 SER B O 1
ATOM 1461 N N . VAL B 1 8 ? 21.328 -8.156 2.867 1 50.94 8 VAL B N 1
ATOM 1462 C CA . VAL B 1 8 ? 20.25 -9.125 2.748 1 50.94 8 VAL B CA 1
ATOM 1463 C C . VAL B 1 8 ? 20.031 -9.477 1.278 1 50.94 8 VAL B C 1
ATOM 1465 O O . VAL B 1 8 ? 19.812 -8.594 0.448 1 50.94 8 VAL B O 1
ATOM 1468 N N . MET B 1 9 ? 20.625 -10.562 0.745 1 57.66 9 MET B N 1
ATOM 1469 C CA . MET B 1 9 ? 20.609 -11.07 -0.625 1 57.66 9 MET B CA 1
ATOM 1470 C C . MET B 1 9 ? 19.188 -11.07 -1.185 1 57.66 9 MET B C 1
ATOM 1472 O O . MET B 1 9 ? 18.297 -11.719 -0.634 1 57.66 9 MET B O 1
ATOM 1476 N N . ARG B 1 10 ? 18.812 -10 -1.842 1 75.31 10 ARG B N 1
ATOM 1477 C CA . ARG B 1 10 ? 17.562 -9.891 -2.59 1 75.31 10 ARG B CA 1
ATOM 1478 C C . ARG B 1 10 ? 17.469 -10.969 -3.666 1 75.31 10 ARG B C 1
ATOM 1480 O O . ARG B 1 10 ? 18.469 -11.289 -4.312 1 75.31 10 ARG B O 1
ATOM 1487 N N . TYR B 1 11 ? 16.469 -11.758 -3.74 1 84.25 11 TYR B N 1
ATOM 1488 C CA . TYR B 1 11 ? 16.188 -12.688 -4.828 1 84.25 11 TYR B CA 1
ATOM 1489 C C . TYR B 1 11 ? 15.742 -11.945 -6.082 1 84.25 11 TYR B C 1
ATOM 1491 O O . TYR B 1 11 ? 14.82 -11.125 -6.027 1 84.25 11 TYR B O 1
ATOM 1499 N N . ASP B 1 12 ? 16.469 -12.289 -7.113 1 88 12 ASP B N 1
ATOM 1500 C CA . ASP B 1 12 ? 16.078 -11.711 -8.391 1 88 12 ASP B CA 1
ATOM 1501 C C . ASP B 1 12 ? 15.172 -12.672 -9.172 1 88 12 ASP B C 1
ATOM 1503 O O . ASP B 1 12 ? 15.539 -13.82 -9.414 1 88 12 ASP B O 1
ATOM 1507 N N . VAL B 1 13 ? 14.039 -12.141 -9.492 1 92.94 13 VAL B N 1
ATOM 1508 C CA . VAL B 1 13 ? 13.156 -12.922 -10.359 1 92.94 13 VAL B CA 1
ATOM 1509 C C . VAL B 1 13 ? 13.852 -13.18 -11.695 1 92.94 13 VAL B C 1
ATOM 1511 O O . VAL B 1 13 ? 14.312 -12.25 -12.352 1 92.94 13 VAL B O 1
ATOM 1514 N N . PRO B 1 14 ? 13.898 -14.375 -12.094 1 90.44 14 PRO B N 1
ATOM 1515 C CA . PRO B 1 14 ? 14.57 -14.664 -13.359 1 90.44 14 PRO B CA 1
ATOM 1516 C C . PRO B 1 14 ? 14.062 -13.805 -14.508 1 90.44 14 PRO B C 1
ATOM 1518 O O . PRO B 1 14 ? 12.852 -13.766 -14.773 1 90.44 14 PRO B O 1
ATOM 1521 N N . SER B 1 15 ? 14.977 -13.094 -15.18 1 89.94 15 SER B N 1
ATOM 1522 C CA . SER B 1 15 ? 14.719 -12.227 -16.328 1 89.94 15 SER B CA 1
ATOM 1523 C C . SER B 1 15 ? 13.703 -11.141 -15.992 1 89.94 15 SER B C 1
ATOM 1525 O O . SER B 1 15 ? 13.086 -10.562 -16.891 1 89.94 15 SER B O 1
ATOM 1527 N N . GLY B 1 16 ? 13.383 -11.008 -14.758 1 91.38 16 GLY B N 1
ATOM 1528 C CA . GLY B 1 16 ? 12.398 -10.008 -14.344 1 91.38 16 GLY B CA 1
ATOM 1529 C C . GLY B 1 16 ? 10.977 -10.375 -14.734 1 91.38 16 GLY B C 1
ATOM 1530 O O . GLY B 1 16 ? 10.102 -9.516 -14.789 1 91.38 16 GLY B O 1
ATOM 1531 N N . ASP B 1 17 ? 10.797 -11.641 -15.039 1 94.19 17 ASP B N 1
ATOM 1532 C CA . ASP B 1 17 ? 9.508 -12.117 -15.523 1 94.19 17 ASP B CA 1
ATOM 1533 C C . ASP B 1 17 ? 8.586 -12.477 -14.359 1 94.19 17 ASP B C 1
ATOM 1535 O O . ASP B 1 17 ? 8.398 -13.656 -14.055 1 94.19 17 ASP B O 1
ATOM 1539 N N . PHE B 1 18 ? 7.988 -11.492 -13.82 1 96.75 18 PHE B N 1
ATOM 1540 C CA . PHE B 1 18 ? 7.094 -11.656 -12.68 1 96.75 18 PHE B CA 1
ATOM 1541 C C . PHE B 1 18 ? 5.898 -12.523 -13.055 1 96.75 18 PHE B C 1
ATOM 1543 O O . PHE B 1 18 ? 5.398 -13.289 -12.227 1 96.75 18 PHE B O 1
ATOM 1550 N N . CYS B 1 19 ? 5.418 -12.422 -14.273 1 95.5 19 CYS B N 1
ATOM 1551 C CA . CYS B 1 19 ? 4.281 -13.195 -14.758 1 95.5 19 CYS B CA 1
ATOM 1552 C C . CYS B 1 19 ? 4.547 -14.688 -14.641 1 95.5 19 CYS B C 1
ATOM 1554 O O . CYS B 1 19 ? 3.746 -15.422 -14.062 1 95.5 19 CYS B O 1
ATOM 1556 N N . SER B 1 20 ? 5.668 -15.117 -15.109 1 95.25 20 SER B N 1
ATOM 1557 C CA . SER B 1 20 ? 6.039 -16.531 -15.031 1 95.25 20 SER B CA 1
ATOM 1558 C C . SER B 1 20 ? 6.266 -16.953 -13.586 1 95.25 20 SER B C 1
ATOM 1560 O O . SER B 1 20 ? 5.926 -18.078 -13.211 1 95.25 20 SER B O 1
ATOM 1562 N N . TYR B 1 21 ? 6.832 -16.109 -12.812 1 97.25 21 TYR B N 1
ATOM 1563 C CA . TYR B 1 21 ? 7.102 -16.406 -11.406 1 97.25 21 TYR B CA 1
ATOM 1564 C C . TYR B 1 21 ? 5.812 -16.703 -10.656 1 97.25 21 TYR B C 1
ATOM 1566 O O . TYR B 1 21 ? 5.789 -17.578 -9.773 1 97.25 21 TYR B O 1
ATOM 1574 N N . LEU B 1 22 ? 4.758 -16.031 -10.984 1 98.12 22 LEU B N 1
ATOM 1575 C CA . LEU B 1 22 ? 3.514 -16.062 -10.219 1 98.12 22 LEU B CA 1
ATOM 1576 C C . LEU B 1 22 ? 2.752 -17.359 -10.484 1 98.12 22 LEU B C 1
ATOM 1578 O O . LEU B 1 22 ? 1.96 -17.797 -9.648 1 98.12 22 LEU B O 1
ATOM 1582 N N . LYS B 1 23 ? 2.979 -17.938 -11.602 1 97.19 23 LYS B N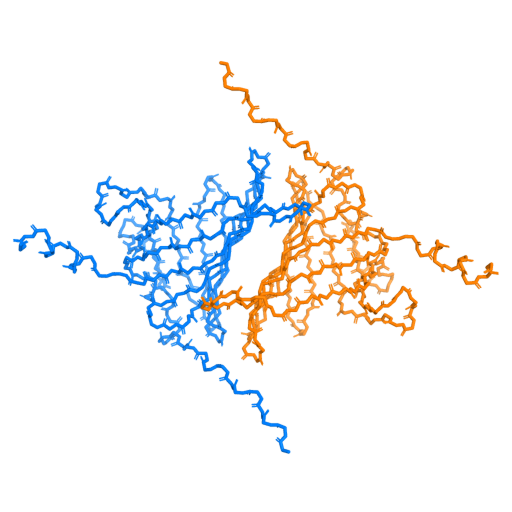 1
ATOM 1583 C CA . LYS B 1 23 ? 2.16 -19.078 -12.031 1 97.19 23 LYS B CA 1
ATOM 1584 C C . LYS B 1 23 ? 2.32 -20.266 -11.086 1 97.19 23 LYS B C 1
ATOM 1586 O O . LYS B 1 23 ? 3.436 -20.578 -10.672 1 97.19 23 LYS B O 1
ATOM 1591 N N . GLY B 1 24 ? 1.117 -20.875 -10.805 1 96.69 24 GLY B N 1
ATOM 1592 C CA . GLY B 1 24 ? 1.104 -22.047 -9.961 1 96.69 24 GLY B CA 1
ATOM 1593 C C . GLY B 1 24 ? 0.233 -21.891 -8.727 1 96.69 24 GLY B C 1
ATOM 1594 O O . GLY B 1 24 ? -0.57 -20.969 -8.648 1 96.69 24 GLY B O 1
ATOM 1595 N N . PHE B 1 25 ? 0.306 -22.875 -7.832 1 97.12 25 PHE B N 1
ATOM 1596 C CA . PHE B 1 25 ? -0.454 -22.875 -6.586 1 97.12 25 PHE B CA 1
ATOM 1597 C C . PHE B 1 25 ? 0.36 -22.25 -5.457 1 97.12 25 PHE B C 1
ATOM 1599 O O . PHE B 1 25 ? 1.544 -22.562 -5.297 1 97.12 25 PHE B O 1
ATOM 1606 N N . TRP B 1 26 ? -0.313 -21.438 -4.734 1 97.81 26 TRP B N 1
ATOM 1607 C CA . TRP B 1 26 ? 0.29 -20.797 -3.568 1 97.81 26 TRP B CA 1
ATOM 1608 C C . TRP B 1 26 ? -0.562 -21.016 -2.322 1 97.81 26 TRP B C 1
ATOM 1610 O O . TRP B 1 26 ? -1.793 -20.984 -2.391 1 97.81 26 TRP B O 1
ATOM 1620 N N . LYS B 1 27 ? 0.076 -21.281 -1.266 1 97.31 27 LYS B N 1
ATOM 1621 C CA . LYS B 1 27 ? -0.552 -21.156 0.047 1 97.31 27 LYS B CA 1
ATOM 1622 C C . LYS B 1 27 ? -0.325 -19.766 0.634 1 97.31 27 LYS B C 1
ATOM 1624 O O . LYS B 1 27 ? 0.814 -19.297 0.729 1 97.31 27 LYS B O 1
ATOM 1629 N N . ARG B 1 28 ? -1.343 -19.094 1.037 1 97.69 28 ARG B N 1
ATOM 1630 C CA . ARG B 1 28 ? -1.263 -17.734 1.576 1 97.69 28 ARG B CA 1
ATOM 1631 C C . ARG B 1 28 ? -1.688 -17.703 3.041 1 97.69 28 ARG B C 1
ATOM 1633 O O . ARG B 1 28 ? -2.826 -18.047 3.369 1 97.69 28 ARG B O 1
ATOM 1640 N N . ASN B 1 29 ? -0.822 -17.344 3.844 1 97.44 29 ASN B N 1
ATOM 1641 C CA . ASN B 1 29 ? -1.057 -17.172 5.273 1 97.44 29 ASN B CA 1
ATOM 1642 C C . ASN B 1 29 ? -0.961 -15.711 5.691 1 97.44 29 ASN B C 1
ATOM 1644 O O . ASN B 1 29 ? 0.111 -15.109 5.617 1 97.44 29 ASN B O 1
ATOM 1648 N N . LEU B 1 30 ? -2.082 -15.195 6.199 1 97.44 30 LEU B N 1
ATOM 1649 C CA . LEU B 1 30 ? -2.096 -13.773 6.523 1 97.44 30 LEU B CA 1
ATOM 1650 C C . LEU B 1 30 ? -2.59 -13.547 7.949 1 97.44 30 LEU B C 1
ATOM 1652 O O . LEU B 1 30 ? -3.523 -14.219 8.398 1 97.44 30 LEU B O 1
ATOM 1656 N N . GLU B 1 31 ? -1.987 -12.656 8.617 1 97.5 31 GLU B N 1
ATOM 1657 C CA . GLU B 1 31 ? -2.516 -12.062 9.844 1 97.5 31 GLU B CA 1
ATOM 1658 C C . GLU B 1 31 ? -3.293 -10.789 9.547 1 97.5 31 GLU B C 1
ATOM 1660 O O . GLU B 1 31 ? -2.809 -9.914 8.828 1 97.5 31 GLU B O 1
ATOM 1665 N N . TRP B 1 32 ? -4.449 -10.695 10.109 1 96.75 32 TRP B N 1
ATOM 1666 C CA . TRP B 1 32 ? -5.316 -9.539 9.93 1 96.75 32 TRP B CA 1
ATOM 1667 C C . TRP B 1 32 ? -5.273 -8.625 11.156 1 96.75 32 TRP B C 1
ATOM 1669 O O . TRP B 1 32 ? -5.457 -9.086 12.281 1 96.75 32 TRP B O 1
ATOM 1679 N N . HIS B 1 33 ? -5.047 -7.41 10.93 1 97.12 33 HIS B N 1
ATOM 1680 C CA . HIS B 1 33 ? -5.109 -6.398 11.977 1 97.12 33 HIS B CA 1
ATOM 1681 C C . HIS B 1 33 ? -6.066 -5.273 11.609 1 97.12 33 HIS B C 1
ATOM 1683 O O . HIS B 1 33 ? -6.242 -4.969 10.422 1 97.12 33 HIS B O 1
ATOM 1689 N N . HIS B 1 34 ? -6.641 -4.719 12.609 1 96.06 34 HIS B N 1
ATOM 1690 C CA . HIS B 1 34 ? -7.477 -3.547 12.383 1 96.06 34 HIS B CA 1
ATOM 1691 C C . HIS B 1 34 ? -6.66 -2.375 11.852 1 96.06 34 HIS B C 1
ATOM 1693 O O . HIS B 1 34 ? -5.57 -2.094 12.367 1 96.06 34 HIS B O 1
ATOM 1699 N N . PHE B 1 35 ? -7.082 -1.793 10.828 1 96.31 35 PHE B N 1
ATOM 1700 C CA . PHE B 1 35 ? -6.488 -0.542 10.367 1 96.31 35 PHE B CA 1
ATOM 1701 C C . PHE B 1 35 ? -7.27 0.653 10.898 1 96.31 35 PHE B C 1
ATOM 1703 O O . PHE B 1 35 ? -8.156 1.17 10.219 1 96.31 35 PHE B O 1
ATOM 1710 N N . GLY B 1 36 ? -6.891 1.129 11.945 1 89.5 36 GLY B N 1
ATOM 1711 C CA . GLY B 1 36 ? -7.57 2.164 12.703 1 89.5 36 GLY B CA 1
ATOM 1712 C C . GLY B 1 36 ? -6.82 2.578 13.953 1 89.5 36 GLY B C 1
ATOM 1713 O O . GLY B 1 36 ? -5.59 2.684 13.945 1 89.5 36 GLY B O 1
ATOM 1714 N N . SER B 1 37 ? -7.52 2.73 14.984 1 81.38 37 SER B N 1
ATOM 1715 C CA . SER B 1 37 ? -6.93 3.301 16.188 1 81.38 37 SER B CA 1
ATOM 1716 C C . SER B 1 37 ? -6.055 2.279 16.906 1 81.38 37 SER B C 1
ATOM 1718 O O . SER B 1 37 ? -4.953 2.602 17.359 1 81.38 37 SER B O 1
ATOM 1720 N N . SER B 1 38 ? -6.336 1.042 16.969 1 85.25 38 SER B N 1
ATOM 1721 C CA . SER B 1 38 ? -5.629 0.127 17.859 1 85.25 38 SER B CA 1
ATOM 1722 C C . SER B 1 38 ? -4.746 -0.835 17.078 1 85.25 38 SER B C 1
ATOM 1724 O O . SER B 1 38 ? -3.781 -1.381 17.609 1 85.25 38 SER B O 1
ATOM 1726 N N . PHE B 1 39 ? -5.008 -1.151 15.828 1 93.69 39 PHE B N 1
ATOM 1727 C CA . PHE B 1 39 ? -4.293 -2.113 15 1 93.69 39 PHE B CA 1
ATOM 1728 C C . PHE B 1 39 ? -4.254 -3.482 15.672 1 93.69 39 PHE B C 1
ATOM 1730 O O . PHE B 1 39 ? -3.283 -4.227 15.523 1 93.69 39 PHE B O 1
ATOM 1737 N N . LYS B 1 40 ? -5.188 -3.76 16.453 1 93.69 40 LYS B N 1
ATOM 1738 C CA . LYS B 1 40 ? -5.277 -5.043 17.141 1 93.69 40 LYS B CA 1
ATOM 1739 C C . LYS B 1 40 ? -5.402 -6.191 16.141 1 93.69 40 LYS B C 1
ATOM 1741 O O . LYS B 1 40 ? -5.961 -6.02 15.062 1 93.69 40 LYS B O 1
ATOM 1746 N N . HIS B 1 41 ? -4.898 -7.32 16.562 1 95.31 41 HIS B N 1
ATOM 1747 C CA . HIS B 1 41 ? -5.051 -8.523 15.758 1 95.31 41 HIS B CA 1
ATOM 1748 C C . HIS B 1 41 ? -6.512 -8.953 15.672 1 95.31 41 HIS B C 1
ATOM 1750 O O . HIS B 1 41 ? -7.215 -8.977 16.688 1 95.31 41 HIS B O 1
ATOM 1756 N N . LEU B 1 42 ? -6.973 -9.234 14.547 1 95.44 42 LEU B N 1
ATOM 1757 C CA . LEU B 1 42 ? -8.359 -9.648 14.344 1 95.44 42 LEU B CA 1
ATOM 1758 C C . LEU B 1 42 ? -8.453 -11.148 14.102 1 95.44 42 LEU B C 1
ATOM 1760 O O . LEU B 1 42 ? -9.219 -11.844 14.766 1 95.44 42 LEU B O 1
ATOM 1764 N N . ARG B 1 43 ? -7.664 -11.633 13.133 1 96.06 43 ARG B N 1
ATOM 1765 C CA . ARG B 1 43 ? -7.695 -13.055 12.781 1 96.06 43 ARG B CA 1
ATOM 1766 C C . ARG B 1 43 ? -6.504 -13.422 11.898 1 96.06 43 ARG B C 1
ATOM 1768 O O . ARG B 1 43 ? -5.746 -12.555 11.469 1 96.06 43 ARG B O 1
ATOM 1775 N N . THR B 1 44 ? -6.387 -14.781 11.734 1 96.06 44 THR B N 1
ATOM 1776 C CA . THR B 1 44 ? -5.434 -15.359 10.797 1 96.06 44 THR B CA 1
ATOM 1777 C C . THR B 1 44 ? -6.156 -16.156 9.719 1 96.06 44 THR B C 1
ATOM 1779 O O . THR B 1 44 ? -7.129 -16.859 10 1 96.06 44 THR B O 1
ATOM 1782 N N . THR B 1 45 ? -5.695 -15.984 8.531 1 96.19 45 THR B N 1
ATOM 1783 C CA . THR B 1 45 ? -6.301 -16.75 7.449 1 96.19 45 THR B CA 1
ATOM 1784 C C . THR B 1 45 ? -5.25 -17.594 6.73 1 96.19 45 THR B C 1
ATOM 1786 O O . THR B 1 45 ? -4.074 -17.219 6.691 1 96.19 45 THR B O 1
ATOM 1789 N N . ASN B 1 46 ? -5.715 -18.688 6.238 1 94.94 46 ASN B N 1
ATOM 1790 C CA . ASN B 1 46 ? -4.949 -19.609 5.391 1 94.94 46 ASN B CA 1
ATOM 1791 C C . ASN B 1 46 ? -5.75 -20.031 4.168 1 94.94 46 ASN B C 1
ATOM 1793 O O . ASN B 1 46 ? -6.746 -20.75 4.293 1 94.94 46 ASN B O 1
ATOM 1797 N N . ASN B 1 47 ? -5.324 -19.578 3.057 1 96 47 ASN B N 1
ATOM 1798 C CA . ASN B 1 47 ? -6.051 -19.875 1.826 1 96 47 ASN B CA 1
ATOM 1799 C C . ASN B 1 47 ? -5.109 -20.328 0.717 1 96 47 ASN B C 1
ATOM 1801 O O . ASN B 1 47 ? -3.893 -20.188 0.828 1 96 47 ASN B O 1
ATOM 1805 N N . VAL B 1 48 ? -5.719 -20.938 -0.255 1 96.69 48 VAL B N 1
ATOM 1806 C CA . VAL B 1 48 ? -4.984 -21.312 -1.456 1 96.69 48 VAL B CA 1
ATOM 1807 C C . VAL B 1 48 ? -5.262 -20.312 -2.572 1 96.69 48 VAL B C 1
ATOM 1809 O O . VAL B 1 48 ? -6.402 -19.891 -2.768 1 96.69 48 VAL B O 1
ATOM 1812 N N . VAL B 1 49 ? -4.254 -19.938 -3.236 1 97.56 49 VAL B N 1
ATOM 1813 C CA . VAL B 1 49 ? -4.324 -19.078 -4.418 1 97.56 49 VAL B CA 1
ATOM 1814 C C . VAL B 1 49 ? -3.797 -19.844 -5.633 1 97.56 49 VAL B C 1
ATOM 1816 O O . VAL B 1 49 ? -2.707 -20.422 -5.586 1 97.56 49 VAL B O 1
ATOM 1819 N N . PHE B 1 50 ? -4.566 -19.875 -6.633 1 97.5 50 PHE B N 1
ATOM 1820 C CA . PHE B 1 50 ? -4.133 -20.453 -7.895 1 97.5 50 PHE B CA 1
ATOM 1821 C C . PHE B 1 50 ? -4.039 -19.391 -8.984 1 97.5 50 PHE B C 1
ATOM 1823 O O . PHE B 1 50 ? -5.016 -18.688 -9.266 1 97.5 50 PHE B O 1
ATOM 1830 N N . ILE B 1 51 ? -2.881 -19.234 -9.539 1 97.31 51 ILE B N 1
ATOM 1831 C CA . ILE B 1 51 ? -2.629 -18.266 -10.594 1 97.31 51 ILE B CA 1
ATOM 1832 C C . ILE B 1 51 ? -2.229 -18.984 -11.875 1 97.31 51 ILE B C 1
ATOM 1834 O O . ILE B 1 51 ? -1.239 -19.719 -11.898 1 97.31 51 ILE B O 1
ATOM 1838 N N . GLU B 1 52 ? -3.004 -18.75 -12.914 1 96.19 52 GLU B N 1
ATOM 1839 C CA . GLU B 1 52 ? -2.76 -19.453 -14.172 1 96.19 52 GLU B CA 1
ATOM 1840 C C . GLU B 1 52 ? -2.967 -18.531 -15.375 1 96.19 52 GLU B C 1
ATOM 1842 O O . GLU B 1 52 ? -3.566 -17.469 -15.242 1 96.19 52 GLU B O 1
ATOM 1847 N N . GLU B 1 53 ? -2.408 -18.969 -16.484 1 95.19 53 GLU B N 1
ATOM 1848 C CA . GLU B 1 53 ? -2.652 -18.219 -17.719 1 95.19 53 GLU B CA 1
ATOM 1849 C C . GLU B 1 53 ? -4.121 -18.281 -18.109 1 95.19 53 GLU B C 1
ATOM 1851 O O . GLU B 1 53 ? -4.742 -19.344 -18.062 1 95.19 53 GLU B O 1
ATOM 1856 N N . ASP B 1 54 ? -4.641 -17.094 -18.359 1 94.12 54 ASP B N 1
ATOM 1857 C CA . ASP B 1 54 ? -6 -17.047 -18.891 1 94.12 54 ASP B CA 1
ATOM 1858 C C . ASP B 1 54 ? -6.012 -17.188 -20.406 1 94.12 54 ASP B C 1
ATOM 1860 O O . ASP B 1 54 ? -5.855 -16.203 -21.125 1 94.12 54 ASP B O 1
ATOM 1864 N N . LEU B 1 55 ? -6.301 -18.312 -20.859 1 85.44 55 LEU B N 1
ATOM 1865 C CA . LEU B 1 55 ? -6.23 -18.609 -22.281 1 85.44 55 LEU B CA 1
ATOM 1866 C C . LEU B 1 55 ? -7.43 -18.031 -23.031 1 85.44 55 LEU B C 1
ATOM 1868 O O . LEU B 1 55 ? -7.418 -17.938 -24.266 1 85.44 55 LEU B O 1
ATOM 1872 N N . ASP B 1 56 ? -8.438 -17.641 -22.266 1 83.19 56 ASP B N 1
ATOM 1873 C CA . ASP B 1 56 ? -9.648 -17.094 -22.891 1 83.19 56 ASP B CA 1
ATOM 1874 C C . ASP B 1 56 ? -9.523 -15.586 -23.109 1 83.19 56 ASP B C 1
ATOM 1876 O O . ASP B 1 56 ? -10.344 -14.992 -23.812 1 83.19 56 ASP B O 1
ATOM 1880 N N . ALA B 1 57 ? -8.508 -15 -22.5 1 80.62 57 ALA B N 1
ATOM 1881 C CA . ALA B 1 57 ? -8.336 -13.555 -22.656 1 80.62 57 ALA B CA 1
ATOM 1882 C C . ALA B 1 57 ? -7.824 -13.203 -24.047 1 80.62 57 ALA B C 1
ATOM 1884 O O . ALA B 1 57 ? -7.133 -14 -24.672 1 80.62 57 ALA B O 1
ATOM 1885 N N . ALA B 1 58 ? -8.25 -12.125 -24.5 1 71.62 58 ALA B N 1
ATOM 1886 C CA . ALA B 1 58 ? -7.789 -11.656 -25.797 1 71.62 58 ALA B CA 1
ATOM 1887 C C . ALA B 1 58 ? -6.281 -11.406 -25.797 1 71.62 58 ALA B C 1
ATOM 1889 O O . ALA B 1 58 ? -5.777 -10.656 -24.953 1 71.62 58 ALA B O 1
ATOM 1890 N N . ARG B 1 59 ? -5.629 -12.078 -26.625 1 71.12 59 ARG B N 1
ATOM 1891 C CA . ARG B 1 59 ? -4.168 -12.008 -26.625 1 71.12 59 ARG B CA 1
ATOM 1892 C C . ARG B 1 59 ? -3.688 -10.742 -27.328 1 71.12 59 ARG B C 1
ATOM 1894 O O . ARG B 1 59 ? -4.191 -10.391 -28.406 1 71.12 59 ARG B O 1
ATOM 1901 N N . GLN B 1 60 ? -3.143 -9.922 -26.578 1 79.12 60 GLN B N 1
ATOM 1902 C CA . GLN B 1 60 ? -2.422 -8.789 -27.141 1 79.12 60 GLN B CA 1
ATOM 1903 C C . GLN B 1 60 ? -0.926 -9.078 -27.234 1 79.12 60 GLN B C 1
ATOM 1905 O O . GLN B 1 60 ? -0.382 -9.82 -26.406 1 79.12 60 GLN B O 1
ATOM 1910 N N . PRO B 1 61 ? -0.377 -8.516 -28.297 1 81.19 61 PRO B N 1
ATOM 1911 C CA . PRO B 1 61 ? 1.059 -8.758 -28.438 1 81.19 61 PRO B CA 1
ATOM 1912 C C . PRO B 1 61 ? 1.861 -8.352 -27.219 1 81.19 61 PRO B C 1
ATOM 1914 O O . PRO B 1 61 ? 1.556 -7.336 -26.578 1 81.19 61 PRO B O 1
ATOM 1917 N N . ASN B 1 62 ? 2.768 -9.188 -26.812 1 84.62 62 ASN B N 1
ATOM 1918 C CA . ASN B 1 62 ? 3.768 -8.953 -25.766 1 84.62 62 ASN B CA 1
ATOM 1919 C C . ASN B 1 62 ? 3.125 -8.805 -24.391 1 84.62 62 ASN B C 1
ATOM 1921 O O . ASN B 1 62 ? 3.635 -8.078 -23.547 1 84.62 62 ASN B O 1
ATOM 1925 N N . THR B 1 63 ? 1.899 -9.227 -24.344 1 90.31 63 THR B N 1
ATOM 1926 C CA . THR B 1 63 ? 1.27 -9.203 -23.031 1 90.31 63 THR B CA 1
ATOM 1927 C C . THR B 1 63 ? 0.82 -10.602 -22.625 1 90.31 63 THR B C 1
ATOM 1929 O O . THR B 1 63 ? 0.767 -11.508 -23.453 1 90.31 63 THR B O 1
ATOM 1932 N N . GLN B 1 64 ? 0.648 -10.836 -21.375 1 93.06 64 GLN B N 1
ATOM 1933 C CA . GLN B 1 64 ? 0.117 -12.062 -20.797 1 93.06 64 GLN B CA 1
ATOM 1934 C C . GLN B 1 64 ? -1.035 -11.766 -19.844 1 93.06 64 GLN B C 1
ATOM 1936 O O . GLN B 1 64 ? -1.11 -10.672 -19.266 1 93.06 64 GLN B O 1
ATOM 1941 N N . PHE B 1 65 ? -1.943 -12.727 -19.828 1 95.88 65 PHE B N 1
ATOM 1942 C CA . PHE B 1 65 ? -3.08 -12.609 -18.922 1 95.88 65 PHE B CA 1
ATOM 1943 C C . PHE B 1 65 ? -3.062 -13.727 -17.891 1 95.88 65 PHE B C 1
ATOM 1945 O O . PHE B 1 65 ? -2.998 -14.906 -18.234 1 95.88 65 PHE B O 1
ATOM 1952 N N . LEU B 1 66 ? -3.029 -13.344 -16.656 1 97.19 66 LEU B N 1
ATOM 1953 C CA . LEU B 1 66 ? -3.098 -14.336 -15.594 1 97.19 66 LEU B CA 1
ATOM 1954 C C . LEU B 1 66 ? -4.418 -14.234 -14.836 1 97.19 66 LEU B C 1
ATOM 1956 O O . LEU B 1 66 ? -4.867 -13.133 -14.516 1 97.19 66 LEU B O 1
ATOM 1960 N N . ARG B 1 67 ? -5.016 -15.336 -14.57 1 96.81 67 ARG B N 1
ATOM 1961 C CA . ARG B 1 67 ? -6.242 -15.438 -13.781 1 96.81 67 ARG B CA 1
ATOM 1962 C C . ARG B 1 67 ? -5.941 -15.844 -12.344 1 96.81 67 ARG B C 1
ATOM 1964 O O . ARG B 1 67 ? -5.203 -16.812 -12.109 1 96.81 67 ARG B O 1
ATOM 1971 N N . TRP B 1 68 ? -6.465 -15.109 -11.398 1 97.06 68 TRP B N 1
ATOM 1972 C CA . TRP B 1 68 ? -6.348 -15.406 -9.977 1 97.06 68 TRP B CA 1
ATOM 1973 C C . TRP B 1 68 ? -7.602 -16.109 -9.461 1 97.06 68 TRP B C 1
ATOM 1975 O O . TRP B 1 68 ? -8.711 -15.609 -9.625 1 97.06 68 TRP B O 1
ATOM 1985 N N . SER B 1 69 ? -7.395 -17.219 -8.812 1 96.88 69 SER B N 1
ATOM 1986 C CA . SER B 1 69 ? -8.469 -17.938 -8.148 1 96.88 69 SER B CA 1
ATOM 1987 C C . SER B 1 69 ? -8.125 -18.219 -6.688 1 96.88 69 SER B C 1
ATOM 1989 O O . SER B 1 69 ? -6.957 -18.422 -6.348 1 96.88 69 SER B O 1
ATOM 1991 N N . PHE B 1 70 ? -9.109 -18.203 -5.891 1 96.88 70 PHE B N 1
ATOM 1992 C CA . PHE B 1 70 ? -8.93 -18.375 -4.453 1 96.88 70 PHE B CA 1
ATOM 1993 C C . PHE B 1 70 ? -9.828 -19.5 -3.928 1 96.88 70 PHE B C 1
ATOM 1995 O O . PHE B 1 70 ? -10.953 -19.672 -4.406 1 96.88 70 PHE B O 1
ATOM 2002 N N . GLY B 1 71 ? -9.312 -20.188 -2.904 1 95.81 71 GLY B N 1
ATOM 2003 C CA . GLY B 1 71 ? -10.109 -21.234 -2.277 1 95.81 71 GLY B CA 1
ATOM 2004 C C . GLY B 1 71 ? -9.469 -21.812 -1.028 1 95.81 71 GLY B C 1
ATOM 2005 O O . GLY B 1 71 ? -8.414 -21.344 -0.6 1 95.81 71 GLY B O 1
ATOM 2006 N N . ARG B 1 72 ? -10.148 -22.781 -0.464 1 92.25 72 ARG B N 1
ATOM 2007 C CA . ARG B 1 72 ? -9.672 -23.422 0.758 1 92.25 72 ARG B CA 1
ATOM 2008 C C . ARG B 1 72 ? -8.672 -24.516 0.443 1 92.25 72 ARG B C 1
ATOM 2010 O O . ARG B 1 72 ? -7.781 -24.812 1.248 1 92.25 72 ARG B O 1
ATOM 2017 N N . THR B 1 73 ? -8.859 -25.125 -0.716 1 90.62 73 THR B N 1
ATOM 2018 C CA . THR B 1 73 ? -7.957 -26.188 -1.122 1 90.62 73 THR B CA 1
ATOM 2019 C C . THR B 1 73 ? -7.543 -26.031 -2.582 1 90.62 73 THR B C 1
ATOM 2021 O O . THR B 1 73 ? -8.031 -25.141 -3.275 1 90.62 73 THR B O 1
ATOM 2024 N N . HIS B 1 74 ? -6.633 -26.875 -3.002 1 91.06 74 HIS B N 1
ATOM 2025 C CA . HIS B 1 74 ? -6.102 -26.797 -4.359 1 91.06 74 HIS B CA 1
ATOM 2026 C C . HIS B 1 74 ? -7.043 -27.453 -5.359 1 91.06 74 HIS B C 1
ATOM 2028 O O . HIS B 1 74 ? -6.797 -27.438 -6.566 1 91.06 74 HIS B O 1
ATOM 2034 N N . LYS B 1 75 ? -8.07 -28.016 -4.836 1 89.88 75 LYS B N 1
ATOM 2035 C CA . LYS B 1 75 ? -9.031 -28.641 -5.738 1 89.88 75 LYS B CA 1
ATOM 2036 C C . LYS B 1 75 ? -9.781 -27.594 -6.559 1 89.88 75 LYS B C 1
ATOM 2038 O O . LYS B 1 75 ? -10.289 -26.625 -6.012 1 89.88 75 LYS B O 1
ATOM 2043 N N . LYS B 1 76 ? -9.922 -27.859 -7.793 1 84.62 76 LYS B N 1
ATOM 2044 C C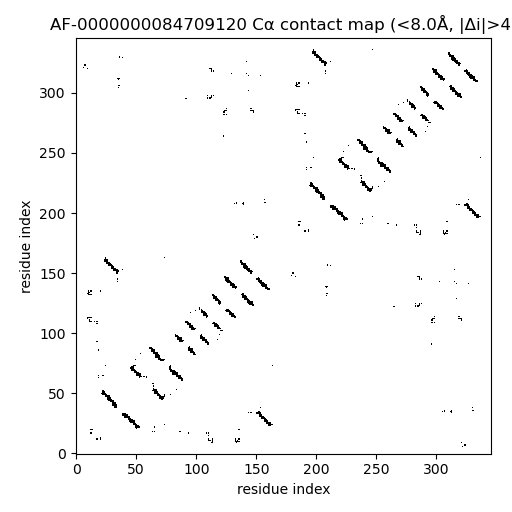A . LYS B 1 76 ? -10.492 -26.891 -8.734 1 84.62 76 LYS B CA 1
ATOM 2045 C C . LYS B 1 76 ? -11.906 -26.484 -8.32 1 84.62 76 LYS B C 1
ATOM 2047 O O . LYS B 1 76 ? -12.305 -25.328 -8.484 1 84.62 76 LYS B O 1
ATOM 2052 N N . GLN B 1 77 ? -12.625 -27.453 -7.812 1 89.62 77 GLN B N 1
ATOM 2053 C CA . GLN B 1 77 ? -14.008 -27.203 -7.434 1 89.62 77 GLN B CA 1
ATOM 2054 C C . GLN B 1 77 ? -14.086 -26.234 -6.254 1 89.62 77 GLN B C 1
ATOM 2056 O O . GLN B 1 77 ? -15.133 -25.625 -6.016 1 89.62 77 GLN B O 1
ATOM 2061 N N . ASP B 1 78 ? -13.047 -26.125 -5.531 1 92.56 78 ASP B N 1
ATOM 2062 C CA . ASP B 1 78 ? -13.023 -25.266 -4.348 1 92.56 78 ASP B CA 1
ATOM 2063 C C . ASP B 1 78 ? -12.469 -23.875 -4.688 1 92.56 78 ASP B C 1
ATOM 2065 O O . ASP B 1 78 ? -12.406 -23 -3.822 1 92.56 78 ASP B O 1
ATOM 2069 N N . LEU B 1 79 ? -12.07 -23.734 -5.938 1 94.75 79 LEU B N 1
ATOM 2070 C CA . LEU B 1 79 ? -11.469 -22.469 -6.34 1 94.75 79 LEU B CA 1
ATOM 2071 C C . LEU B 1 79 ? -12.484 -21.578 -7.043 1 94.75 79 LEU B C 1
ATOM 2073 O O . LEU B 1 79 ? -13.281 -22.062 -7.852 1 94.75 79 LEU B O 1
ATOM 2077 N N . ALA B 1 80 ? -12.477 -20.328 -6.633 1 95.94 80 ALA B N 1
ATOM 2078 C CA . ALA B 1 80 ? -13.32 -19.312 -7.277 1 95.94 80 ALA B CA 1
ATOM 2079 C C . ALA B 1 80 ? -12.477 -18.266 -7.98 1 95.94 80 ALA B C 1
ATOM 2081 O O . ALA B 1 80 ? -11.633 -17.609 -7.352 1 95.94 80 ALA B O 1
ATOM 2082 N N . SER B 1 81 ? -12.75 -18.109 -9.227 1 94.31 81 SER B N 1
ATOM 2083 C CA . SER B 1 81 ? -12.047 -17.094 -9.992 1 94.31 81 SER B CA 1
ATOM 2084 C C . SER B 1 81 ? -12.453 -15.695 -9.555 1 94.31 81 SER B C 1
ATOM 2086 O O . SER B 1 81 ? -13.648 -15.406 -9.406 1 94.31 81 SER B O 1
ATOM 2088 N N . ALA B 1 82 ? -11.453 -14.875 -9.391 1 94.25 82 ALA B N 1
ATOM 2089 C CA . ALA B 1 82 ? -11.766 -13.547 -8.875 1 94.25 82 ALA B CA 1
ATOM 2090 C C . ALA B 1 82 ? -11.531 -12.477 -9.938 1 94.25 82 ALA B C 1
ATOM 2092 O O . ALA B 1 82 ? -12.383 -11.609 -10.156 1 94.25 82 ALA B O 1
ATOM 2093 N N . TYR B 1 83 ? -10.391 -12.477 -10.633 1 93.94 83 TYR B N 1
ATOM 2094 C CA . TYR B 1 83 ? -10.086 -11.477 -11.656 1 93.94 83 TYR B CA 1
ATOM 2095 C C . TYR B 1 83 ? -8.922 -11.93 -12.531 1 93.94 83 TYR B C 1
ATOM 2097 O O . TYR B 1 83 ? -8.203 -12.867 -12.172 1 93.94 83 TYR B O 1
ATOM 2105 N N . THR B 1 84 ? -8.781 -11.32 -13.672 1 95.81 84 THR B N 1
ATOM 2106 C CA . THR B 1 84 ? -7.711 -11.555 -14.641 1 95.81 84 THR B CA 1
ATOM 2107 C C . THR B 1 84 ? -6.875 -10.297 -14.828 1 95.81 84 THR B C 1
ATOM 2109 O O . THR B 1 84 ? -7.41 -9.219 -15.102 1 95.81 84 THR B O 1
ATOM 2112 N N . VAL B 1 85 ? -5.59 -10.453 -14.664 1 96.81 85 VAL B N 1
ATOM 2113 C CA . VAL B 1 85 ? -4.672 -9.32 -14.758 1 96.81 85 VAL B CA 1
ATOM 2114 C C . VAL B 1 85 ? -3.875 -9.406 -16.062 1 96.81 85 VAL B C 1
ATOM 2116 O O . VAL B 1 85 ? -3.32 -10.461 -16.391 1 96.81 85 VAL B O 1
ATOM 2119 N N . GLN B 1 86 ? -3.84 -8.328 -16.781 1 96.62 86 GLN B N 1
ATOM 2120 C CA . GLN B 1 86 ? -2.967 -8.195 -17.938 1 96.62 86 GLN B CA 1
ATOM 2121 C C . GLN B 1 86 ? -1.581 -7.703 -17.547 1 96.62 86 GLN B C 1
ATOM 2123 O O . GLN B 1 86 ? -1.456 -6.715 -16.812 1 96.62 86 GLN B O 1
ATOM 2128 N N . PHE B 1 87 ? -0.564 -8.352 -17.969 1 96.62 87 PHE B N 1
ATOM 2129 C CA . PHE B 1 87 ? 0.823 -7.973 -17.734 1 96.62 87 PHE B CA 1
ATOM 2130 C C . PHE B 1 87 ? 1.44 -7.371 -18.984 1 96.62 87 PHE B C 1
ATOM 2132 O O . PHE B 1 87 ? 1.481 -8.016 -20.031 1 96.62 87 PHE B O 1
ATOM 2139 N N . ILE B 1 88 ? 1.899 -6.195 -18.828 1 94.62 88 ILE B N 1
ATOM 2140 C CA . ILE B 1 88 ? 2.467 -5.43 -19.938 1 94.62 88 ILE B CA 1
ATOM 2141 C C . ILE B 1 88 ? 3.92 -5.078 -19.625 1 94.62 88 ILE B C 1
ATOM 2143 O O . ILE B 1 88 ? 4.199 -4.051 -19.016 1 94.62 88 ILE B O 1
ATOM 2147 N N . PRO B 1 89 ? 4.852 -5.922 -20.047 1 91.94 89 PRO B N 1
ATOM 2148 C CA . PRO B 1 89 ? 6.258 -5.641 -19.766 1 91.94 89 PRO B CA 1
ATOM 2149 C C . PRO B 1 89 ? 6.777 -4.402 -20.484 1 91.94 89 PRO B C 1
ATOM 2151 O O . PRO B 1 89 ? 6.375 -4.125 -21.609 1 91.94 89 PRO B O 1
ATOM 2154 N N . ASP B 1 90 ? 7.555 -3.689 -19.703 1 88 90 ASP B N 1
ATOM 2155 C CA . ASP B 1 90 ? 8.297 -2.557 -20.266 1 88 90 ASP B CA 1
ATOM 2156 C C . ASP B 1 90 ? 9.781 -2.65 -19.922 1 88 90 ASP B C 1
ATOM 2158 O O . ASP B 1 90 ? 10.242 -3.672 -19.406 1 88 90 ASP B O 1
ATOM 2162 N N . GLU B 1 91 ? 10.586 -1.671 -20.344 1 84.12 91 GLU B N 1
ATOM 2163 C CA . GLU B 1 91 ? 12.039 -1.718 -20.188 1 84.12 91 GLU B CA 1
ATOM 2164 C C . GLU B 1 91 ? 12.438 -1.783 -18.719 1 84.12 91 GLU B C 1
ATOM 2166 O O . GLU B 1 91 ? 13.367 -2.502 -18.344 1 84.12 91 GLU B O 1
ATOM 2171 N N . GLN B 1 92 ? 11.734 -1.124 -17.875 1 87.38 92 GLN B N 1
ATOM 2172 C CA . GLN B 1 92 ? 12.219 -0.994 -16.516 1 87.38 92 GLN B CA 1
ATOM 2173 C C . GLN B 1 92 ? 11.234 -1.602 -15.516 1 87.38 92 GLN B C 1
ATOM 2175 O O . GLN B 1 92 ? 11.539 -1.717 -14.328 1 87.38 92 GLN B O 1
ATOM 2180 N N . SER B 1 93 ? 10.055 -1.949 -16 1 92.81 93 SER B N 1
ATOM 2181 C CA . SER B 1 93 ? 9.023 -2.439 -15.102 1 92.81 93 SER B CA 1
ATOM 2182 C C . SER B 1 93 ? 7.977 -3.258 -15.844 1 92.81 93 SER B C 1
ATOM 2184 O O . SER B 1 93 ? 8.039 -3.391 -17.078 1 92.81 93 SER B O 1
ATOM 2186 N N . THR B 1 94 ? 7.176 -3.951 -15.172 1 95.75 94 THR B N 1
ATOM 2187 C CA . THR B 1 94 ? 5.984 -4.586 -15.727 1 95.75 94 THR B CA 1
ATOM 2188 C C . THR B 1 94 ? 4.723 -3.887 -15.227 1 95.75 94 THR B C 1
ATOM 2190 O O . THR B 1 94 ? 4.473 -3.834 -14.016 1 95.75 94 THR B O 1
ATOM 2193 N N . PHE B 1 95 ? 4.012 -3.404 -16.141 1 95.94 95 PHE B N 1
ATOM 2194 C CA . PHE B 1 95 ? 2.736 -2.777 -15.805 1 95.94 95 PHE B CA 1
ATOM 2195 C C . PHE B 1 95 ? 1.612 -3.807 -15.805 1 95.94 95 PHE B C 1
ATOM 2197 O O . PHE B 1 95 ? 1.602 -4.723 -16.625 1 95.94 95 PHE B O 1
ATOM 2204 N N . MET B 1 96 ? 0.734 -3.65 -14.891 1 97 96 MET B N 1
ATOM 2205 C CA . MET B 1 96 ? -0.414 -4.547 -14.773 1 97 96 MET B CA 1
ATOM 2206 C C . MET B 1 96 ? -1.722 -3.764 -14.836 1 97 96 MET B C 1
ATOM 2208 O O . MET B 1 96 ? -1.829 -2.678 -14.258 1 97 96 MET B O 1
ATOM 2212 N N . GLU B 1 97 ? -2.699 -4.383 -15.484 1 96.31 97 GLU B N 1
ATOM 2213 C CA . GLU B 1 97 ? -4.02 -3.775 -15.609 1 96.31 97 GLU B CA 1
ATOM 2214 C C . GLU B 1 97 ? -5.121 -4.832 -15.555 1 96.31 97 GLU B C 1
ATOM 2216 O O . GLU B 1 97 ? -4.973 -5.918 -16.125 1 96.31 97 GLU B O 1
ATOM 2221 N N . TRP B 1 98 ? -6.184 -4.492 -14.883 1 95.88 98 TRP B N 1
ATOM 2222 C CA . TRP B 1 98 ? -7.328 -5.398 -14.844 1 95.88 98 TRP B CA 1
ATOM 2223 C C . TRP B 1 98 ? -8.609 -4.637 -14.539 1 95.88 98 TRP B C 1
ATOM 2225 O O . TRP B 1 98 ? -8.57 -3.486 -14.094 1 95.88 98 TRP B O 1
ATOM 2235 N N . SER B 1 99 ? -9.633 -5.289 -14.906 1 93 99 SER B N 1
ATOM 2236 C CA . SER B 1 99 ? -10.953 -4.777 -14.547 1 93 99 SER B CA 1
ATOM 2237 C C . SER B 1 99 ? -11.492 -5.473 -13.297 1 93 99 SER B C 1
ATOM 2239 O O . SER B 1 99 ? -11.453 -6.699 -13.203 1 93 99 SER B O 1
ATOM 2241 N N . PHE B 1 100 ? -11.961 -4.672 -12.359 1 92.56 100 PHE B N 1
ATOM 2242 C CA . PHE B 1 100 ? -12.562 -5.18 -11.133 1 92.56 100 PHE B CA 1
ATOM 2243 C C . PHE B 1 100 ? -13.828 -4.398 -10.789 1 92.56 100 PHE B C 1
ATOM 2245 O O . PHE B 1 100 ? -13.766 -3.189 -10.547 1 92.56 100 PHE B O 1
ATOM 2252 N N . GLU B 1 101 ? -14.93 -5.09 -10.766 1 90.25 101 GLU B N 1
ATOM 2253 C CA . GLU B 1 101 ? -16.234 -4.477 -10.492 1 90.25 101 GLU B CA 1
ATOM 2254 C C . GLU B 1 101 ? -16.453 -3.252 -11.367 1 90.25 101 GLU B C 1
ATOM 2256 O O . GLU B 1 101 ? -16.859 -2.197 -10.875 1 90.25 101 GLU B O 1
ATOM 2261 N N . GLY B 1 102 ? -16.016 -3.35 -12.633 1 89.56 102 GLY B N 1
ATOM 2262 C CA . GLY B 1 102 ? -16.281 -2.322 -13.625 1 89.56 102 GLY B CA 1
ATOM 2263 C C . GLY B 1 102 ? -15.258 -1.2 -13.617 1 89.56 102 GLY B C 1
ATOM 2264 O O . GLY B 1 102 ? -15.359 -0.249 -14.391 1 89.56 102 GLY B O 1
ATOM 2265 N N . VAL B 1 103 ? -14.289 -1.276 -12.75 1 91.94 103 VAL B N 1
ATOM 2266 C CA . VAL B 1 103 ? -13.273 -0.233 -12.641 1 91.94 103 VAL B CA 1
ATOM 2267 C C . VAL B 1 103 ? -11.922 -0.777 -13.094 1 91.94 103 VAL B C 1
ATOM 2269 O O . VAL B 1 103 ? -11.555 -1.904 -12.758 1 91.94 103 VAL B O 1
ATOM 2272 N N . THR B 1 104 ? -11.234 0.045 -13.844 1 94.69 104 THR B N 1
ATOM 2273 C CA . THR B 1 104 ? -9.891 -0.346 -14.25 1 94.69 104 THR B CA 1
ATOM 2274 C C . THR B 1 104 ? -8.898 -0.136 -13.109 1 94.69 104 THR B C 1
ATOM 2276 O O . THR B 1 104 ? -8.797 0.962 -12.562 1 94.69 104 THR B O 1
ATOM 2279 N N . CYS B 1 105 ? -8.242 -1.157 -12.766 1 95.5 105 CYS B N 1
ATOM 2280 C CA . CYS B 1 105 ? -7.227 -1.145 -11.719 1 95.5 105 CYS B CA 1
ATOM 2281 C C . CYS B 1 105 ? -5.832 -1.304 -12.312 1 95.5 105 CYS B C 1
ATOM 2283 O O . CYS B 1 105 ? -5.688 -1.726 -13.461 1 95.5 105 CYS B O 1
ATOM 2285 N N . HIS B 1 106 ? -4.824 -0.91 -11.516 1 95.75 106 HIS B N 1
ATOM 2286 C CA . HIS B 1 106 ? -3.461 -0.91 -12.031 1 95.75 106 HIS B CA 1
ATOM 2287 C C . HIS B 1 106 ? -2.48 -1.436 -10.984 1 95.75 106 HIS B C 1
ATOM 2289 O O . HIS B 1 106 ? -2.756 -1.381 -9.781 1 95.75 106 HIS B O 1
ATOM 2295 N N . GLY B 1 107 ? -1.401 -1.91 -11.484 1 96.44 107 GLY B N 1
ATOM 2296 C CA . GLY B 1 107 ? -0.28 -2.342 -10.664 1 96.44 107 GLY B CA 1
ATOM 2297 C C . GLY B 1 107 ? 1.052 -2.258 -11.391 1 96.44 107 GLY B C 1
ATOM 2298 O O . GLY B 1 107 ? 1.1 -1.96 -12.586 1 96.44 107 GLY B O 1
ATOM 2299 N N . ILE B 1 108 ? 2.066 -2.395 -10.664 1 96.38 108 ILE B N 1
ATOM 2300 C CA . ILE B 1 108 ? 3.402 -2.314 -11.242 1 96.38 108 ILE B CA 1
ATOM 2301 C C . ILE B 1 108 ? 4.336 -3.277 -10.516 1 96.38 108 ILE B C 1
ATOM 2303 O O . ILE B 1 108 ? 4.234 -3.449 -9.297 1 96.38 108 ILE B O 1
ATOM 2307 N N . PHE B 1 109 ? 5.172 -3.943 -11.266 1 96.31 109 PHE B N 1
ATOM 2308 C CA . PHE B 1 109 ? 6.262 -4.746 -10.719 1 96.31 109 PHE B CA 1
ATOM 2309 C C . PHE B 1 109 ? 7.613 -4.125 -11.062 1 96.31 109 PHE B C 1
ATOM 2311 O O . PHE B 1 109 ? 7.883 -3.807 -12.219 1 96.31 109 PHE B O 1
ATOM 2318 N N . LYS B 1 110 ? 8.367 -3.932 -10.094 1 94.44 110 LYS B N 1
ATOM 2319 C CA . LYS B 1 110 ? 9.742 -3.451 -10.25 1 94.44 110 LYS B CA 1
ATOM 2320 C C . LYS B 1 110 ? 10.75 -4.578 -10.039 1 94.44 110 LYS B C 1
ATOM 2322 O O . LYS B 1 110 ? 11.039 -4.953 -8.898 1 94.44 110 LYS B O 1
ATOM 2327 N N . PRO B 1 111 ? 11.398 -5.012 -11.094 1 92.81 111 PRO B N 1
ATOM 2328 C CA . PRO B 1 111 ? 12.305 -6.156 -10.961 1 92.81 111 PRO B CA 1
ATOM 2329 C C . PRO B 1 111 ? 13.531 -5.844 -10.117 1 92.81 111 PRO B C 1
ATOM 2331 O O . PRO B 1 111 ? 14.039 -6.719 -9.406 1 92.81 111 PRO B O 1
ATOM 2334 N N . GLU B 1 112 ? 14.008 -4.621 -10.117 1 89.44 112 GLU B N 1
ATOM 2335 C CA . GLU B 1 112 ? 15.219 -4.254 -9.383 1 89.44 112 GLU B CA 1
ATOM 2336 C C . GLU B 1 112 ? 15.016 -4.379 -7.875 1 89.44 112 GLU B C 1
ATOM 2338 O O . GLU B 1 112 ? 15.961 -4.645 -7.133 1 89.44 112 GLU B O 1
ATOM 2343 N N . ALA B 1 113 ? 13.805 -4.246 -7.508 1 89.31 113 ALA B N 1
ATOM 2344 C CA . ALA B 1 113 ? 13.484 -4.367 -6.086 1 89.31 113 ALA B CA 1
ATOM 2345 C C . ALA B 1 113 ? 12.719 -5.652 -5.801 1 89.31 113 ALA B C 1
ATOM 2347 O O . ALA B 1 113 ? 12.461 -5.984 -4.641 1 89.31 113 ALA B O 1
ATOM 2348 N N . SER B 1 114 ? 12.305 -6.367 -6.797 1 92.62 114 SER B N 1
ATOM 2349 C CA . SER B 1 114 ? 11.492 -7.578 -6.707 1 92.62 114 SER B CA 1
ATOM 2350 C C . SER B 1 114 ? 10.219 -7.336 -5.906 1 92.62 114 SER B C 1
ATOM 2352 O O . SER B 1 114 ? 9.891 -8.109 -5 1 92.62 114 SER B O 1
ATOM 2354 N N . VAL B 1 115 ? 9.586 -6.297 -6.266 1 95.62 115 VAL B N 1
ATOM 2355 C CA . VAL B 1 115 ? 8.375 -5.902 -5.555 1 95.62 115 VAL B CA 1
ATOM 2356 C C . VAL B 1 115 ? 7.289 -5.512 -6.555 1 95.62 115 VAL B C 1
ATOM 2358 O O . VAL B 1 115 ? 7.582 -4.906 -7.59 1 95.62 115 VAL B O 1
ATOM 2361 N N . ALA B 1 116 ? 6.059 -5.902 -6.254 1 97 116 ALA B N 1
ATOM 2362 C CA . ALA B 1 116 ? 4.887 -5.516 -7.035 1 97 116 ALA B CA 1
ATOM 2363 C C . ALA B 1 116 ? 3.834 -4.844 -6.156 1 97 116 ALA B C 1
ATOM 2365 O O . ALA B 1 116 ? 3.629 -5.246 -5.008 1 97 116 ALA B O 1
ATOM 2366 N N . THR B 1 117 ? 3.221 -3.879 -6.652 1 97.31 117 THR B N 1
ATOM 2367 C CA . THR B 1 117 ? 2.086 -3.246 -5.988 1 97.31 117 THR B CA 1
ATOM 2368 C C . THR B 1 117 ? 0.85 -3.277 -6.879 1 97.31 117 THR B C 1
ATOM 2370 O O . THR B 1 117 ? 0.921 -2.93 -8.062 1 97.31 117 THR B O 1
ATOM 2373 N N . LEU B 1 118 ? -0.241 -3.734 -6.406 1 97.31 118 LEU B N 1
ATOM 2374 C CA . LEU B 1 118 ? -1.551 -3.732 -7.051 1 97.31 118 LEU B CA 1
ATOM 2375 C C . LEU B 1 118 ? -2.512 -2.799 -6.324 1 97.31 118 LEU B C 1
ATOM 2377 O O . LEU B 1 118 ? -2.703 -2.916 -5.113 1 97.31 118 LEU B O 1
ATOM 2381 N N . ASN B 1 119 ? -3.125 -1.934 -7.031 1 95.94 119 ASN B N 1
ATOM 2382 C CA . ASN B 1 119 ? -4.039 -0.96 -6.441 1 95.94 119 ASN B CA 1
ATOM 2383 C C . ASN B 1 119 ? -5.461 -1.142 -6.961 1 95.94 119 ASN B C 1
ATOM 2385 O O . ASN B 1 119 ? -5.723 -0.949 -8.148 1 95.94 119 ASN B O 1
ATOM 2389 N N . PHE B 1 120 ? -6.312 -1.522 -6.121 1 95.19 120 PHE B N 1
ATOM 2390 C CA . PHE B 1 120 ? -7.746 -1.532 -6.383 1 95.19 120 PHE B CA 1
ATOM 2391 C C . PHE B 1 120 ? -8.383 -0.219 -5.945 1 95.19 120 PHE B C 1
ATOM 2393 O O . PHE B 1 120 ? -8.586 0.014 -4.754 1 95.19 120 PHE B O 1
ATOM 2400 N N . CYS B 1 121 ? -8.562 0.623 -6.875 1 91.75 121 CYS B N 1
ATOM 2401 C CA . CYS B 1 121 ? -9.125 1.938 -6.574 1 91.75 121 CYS B CA 1
ATOM 2402 C C . CYS B 1 121 ? -10.586 2.016 -6.992 1 91.75 121 CYS B C 1
ATOM 2404 O O . CYS B 1 121 ? -10.906 2.555 -8.055 1 91.75 121 CYS B O 1
ATOM 2406 N N . LEU B 1 122 ? -11.406 1.55 -6.164 1 91.5 122 LEU B N 1
ATOM 2407 C CA . LEU B 1 122 ? -12.844 1.577 -6.426 1 91.5 122 LEU B CA 1
ATOM 2408 C C . LEU B 1 122 ? -13.477 2.844 -5.859 1 91.5 122 LEU B C 1
ATOM 2410 O O . LEU B 1 122 ? -12.789 3.66 -5.238 1 91.5 122 LEU B O 1
ATOM 2414 N N . GLN B 1 123 ? -14.711 3.039 -6.145 1 85.62 123 GLN B N 1
ATOM 2415 C CA . GLN B 1 123 ? -15.375 4.258 -5.703 1 85.62 123 GLN B CA 1
ATOM 2416 C C . GLN B 1 123 ? -15.414 4.348 -4.18 1 85.62 123 GLN B C 1
ATOM 2418 O O . GLN B 1 123 ? -15.102 5.391 -3.605 1 85.62 123 GLN B O 1
ATOM 2423 N N . GLU B 1 124 ? -15.711 3.254 -3.564 1 87.56 124 GLU B N 1
ATOM 2424 C CA . GLU B 1 124 ? -15.891 3.293 -2.115 1 87.56 124 GLU B CA 1
ATOM 2425 C C . GLU B 1 124 ? -14.859 2.426 -1.408 1 87.56 124 GLU B C 1
ATOM 2427 O O . GLU B 1 124 ? -15.016 2.1 -0.23 1 87.56 124 GLU B O 1
ATOM 2432 N N . SER B 1 125 ? -13.859 2.035 -2.188 1 89.5 125 SER B N 1
ATOM 2433 C CA . SER B 1 125 ? -12.883 1.127 -1.601 1 89.5 125 SER B CA 1
ATOM 2434 C C . SER B 1 125 ? -11.5 1.335 -2.211 1 89.5 125 SER B C 1
ATOM 2436 O O . SER B 1 125 ? -11.375 1.64 -3.4 1 89.5 125 SER B O 1
ATOM 2438 N N . MET B 1 126 ? -10.602 1.235 -1.343 1 93.94 126 MET B N 1
ATOM 2439 C CA . MET B 1 126 ? -9.203 1.213 -1.774 1 93.94 126 MET B CA 1
ATOM 2440 C C . MET B 1 126 ? -8.469 0.027 -1.167 1 93.94 126 MET B C 1
ATOM 2442 O O . MET B 1 126 ? -8.445 -0.139 0.054 1 93.94 126 MET B O 1
ATOM 2446 N N . VAL B 1 127 ? -8.031 -0.799 -1.999 1 95.88 127 VAL B N 1
ATOM 2447 C CA . VAL B 1 127 ? -7.219 -1.933 -1.562 1 95.88 127 VAL B CA 1
ATOM 2448 C C . VAL B 1 127 ? -5.852 -1.883 -2.242 1 95.88 127 VAL B C 1
ATOM 2450 O O . VAL B 1 127 ? -5.762 -1.789 -3.467 1 95.88 127 VAL B O 1
ATOM 2453 N N . THR B 1 128 ? -4.836 -1.873 -1.479 1 97.38 128 THR B N 1
ATOM 2454 C CA . THR B 1 128 ? -3.477 -1.922 -2.002 1 97.38 128 THR B CA 1
ATOM 2455 C C . THR B 1 128 ? -2.773 -3.203 -1.562 1 97.38 128 THR B C 1
ATOM 2457 O O . THR B 1 128 ? -2.746 -3.523 -0.373 1 97.38 128 THR B O 1
ATOM 2460 N N . ILE B 1 129 ? -2.26 -3.898 -2.475 1 97.88 129 ILE B N 1
ATOM 2461 C CA . ILE B 1 129 ? -1.522 -5.129 -2.203 1 97.88 129 ILE B CA 1
ATOM 2462 C C . ILE B 1 129 ? -0.066 -4.961 -2.627 1 97.88 129 ILE B C 1
ATOM 2464 O O . ILE B 1 129 ? 0.215 -4.504 -3.738 1 97.88 129 ILE B O 1
ATOM 2468 N N . THR B 1 130 ? 0.809 -5.242 -1.766 1 98.06 130 THR B N 1
ATOM 2469 C CA . THR B 1 130 ? 2.229 -5.258 -2.096 1 98.06 130 THR B CA 1
ATOM 2470 C C . THR B 1 130 ? 2.805 -6.66 -1.948 1 98.06 130 THR B C 1
ATOM 2472 O O . THR B 1 130 ? 2.684 -7.281 -0.889 1 98.06 130 THR B O 1
ATOM 2475 N N . TYR B 1 131 ? 3.354 -7.16 -2.98 1 97.56 131 TYR B N 1
ATOM 2476 C CA . TYR B 1 131 ? 4.082 -8.422 -2.984 1 97.56 131 TYR B CA 1
ATOM 2477 C C . TYR B 1 131 ? 5.586 -8.188 -3.035 1 97.56 131 TYR B C 1
ATOM 2479 O O . TYR B 1 131 ? 6.07 -7.398 -3.852 1 97.56 131 TYR B O 1
ATOM 2487 N N . ARG B 1 132 ? 6.293 -8.867 -2.227 1 96.75 132 ARG B N 1
ATOM 2488 C CA . ARG B 1 132 ? 7.75 -8.898 -2.303 1 96.75 132 ARG B CA 1
ATOM 2489 C C . ARG B 1 132 ? 8.258 -10.32 -2.498 1 96.75 132 ARG B C 1
ATOM 2491 O O . ARG B 1 132 ? 7.965 -11.203 -1.692 1 96.75 132 ARG B O 1
ATOM 2498 N N . VAL B 1 133 ? 9 -10.461 -3.516 1 96.44 133 VAL B N 1
ATOM 2499 C CA . VAL B 1 133 ? 9.562 -11.781 -3.787 1 96.44 133 VAL B CA 1
ATOM 2500 C C . VAL B 1 133 ? 10.766 -12.023 -2.879 1 96.44 133 VAL B C 1
ATOM 2502 O O . VAL B 1 133 ? 11.719 -11.234 -2.871 1 96.44 133 VAL B O 1
ATOM 2505 N N . LEU B 1 134 ? 10.703 -13.109 -2.139 1 95.38 134 LEU B N 1
ATOM 2506 C CA . LEU B 1 134 ? 11.781 -13.414 -1.202 1 95.38 134 LEU B CA 1
ATOM 2507 C C . LEU B 1 134 ? 12.727 -14.461 -1.784 1 95.38 134 LEU B C 1
ATOM 2509 O O . LEU B 1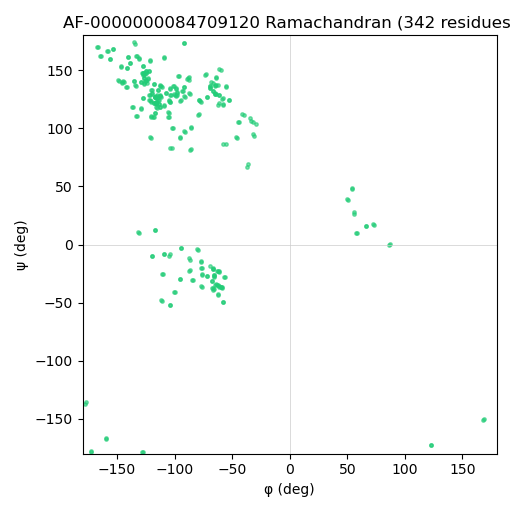 134 ? 13.945 -14.359 -1.615 1 95.38 134 LEU B O 1
ATOM 2513 N N . ASP B 1 135 ? 12.188 -15.422 -2.414 1 95.62 135 ASP B N 1
ATOM 2514 C CA . ASP B 1 135 ? 12.938 -16.453 -3.115 1 95.62 135 ASP B CA 1
ATOM 2515 C C . ASP B 1 135 ? 12.07 -17.156 -4.16 1 95.62 135 ASP B C 1
ATOM 2517 O O . ASP B 1 135 ? 11.008 -16.656 -4.523 1 95.62 135 ASP B O 1
ATOM 2521 N N . ALA B 1 136 ? 12.5 -18.266 -4.691 1 95.88 136 ALA B N 1
ATOM 2522 C CA . ALA B 1 136 ? 11.828 -18.922 -5.805 1 95.88 136 ALA B CA 1
ATOM 2523 C C . ALA B 1 136 ? 10.43 -19.375 -5.41 1 95.88 136 ALA B C 1
ATOM 2525 O O . ALA B 1 136 ? 9.539 -19.5 -6.262 1 95.88 136 ALA B O 1
ATOM 2526 N N . ASP B 1 137 ? 10.219 -19.547 -4.07 1 96.75 137 ASP B N 1
ATOM 2527 C CA . ASP B 1 137 ? 8.984 -20.219 -3.668 1 96.75 137 ASP B CA 1
ATOM 2528 C C . ASP B 1 137 ? 8.273 -19.422 -2.566 1 96.75 137 ASP B C 1
ATOM 2530 O O . ASP B 1 137 ? 7.348 -19.938 -1.933 1 96.75 137 ASP B O 1
ATOM 2534 N N . THR B 1 138 ? 8.719 -18.266 -2.314 1 97.44 138 THR B N 1
ATOM 2535 C CA . THR B 1 138 ? 8.133 -17.547 -1.191 1 97.44 138 THR B CA 1
ATOM 2536 C C . THR B 1 138 ? 7.992 -16.062 -1.52 1 97.44 138 THR B C 1
ATOM 2538 O O . THR B 1 138 ? 8.906 -15.453 -2.082 1 97.44 138 THR B O 1
ATOM 2541 N N . MET B 1 139 ? 6.879 -15.523 -1.192 1 97.56 139 MET B N 1
ATOM 2542 C CA . MET B 1 139 ? 6.641 -14.086 -1.256 1 97.56 139 MET B CA 1
ATOM 2543 C C . MET B 1 139 ? 6.125 -13.562 0.079 1 97.56 139 MET B C 1
ATOM 2545 O O . MET B 1 139 ? 5.418 -14.273 0.8 1 97.56 139 MET B O 1
ATOM 2549 N N . ALA B 1 140 ? 6.523 -12.391 0.445 1 97.88 140 ALA B N 1
ATOM 2550 C CA . ALA B 1 140 ? 5.848 -11.625 1.492 1 97.88 140 ALA B CA 1
ATOM 2551 C C . ALA B 1 140 ? 4.727 -10.773 0.911 1 97.88 140 ALA B C 1
ATOM 2553 O O . ALA B 1 140 ? 4.848 -10.25 -0.198 1 97.88 140 ALA B O 1
ATOM 2554 N N . VAL B 1 141 ? 3.658 -10.648 1.65 1 98.12 141 VAL B N 1
ATOM 2555 C CA . VAL B 1 141 ? 2.498 -9.914 1.152 1 98.12 141 VAL B CA 1
ATOM 2556 C C . VAL B 1 141 ? 1.987 -8.961 2.23 1 98.12 141 VAL B C 1
ATOM 2558 O O . VAL B 1 141 ? 1.934 -9.32 3.41 1 98.12 141 VAL B O 1
ATOM 2561 N N . CYS B 1 142 ? 1.66 -7.777 1.882 1 98.44 142 CYS B N 1
ATOM 2562 C CA . CYS B 1 142 ? 0.935 -6.82 2.711 1 98.44 14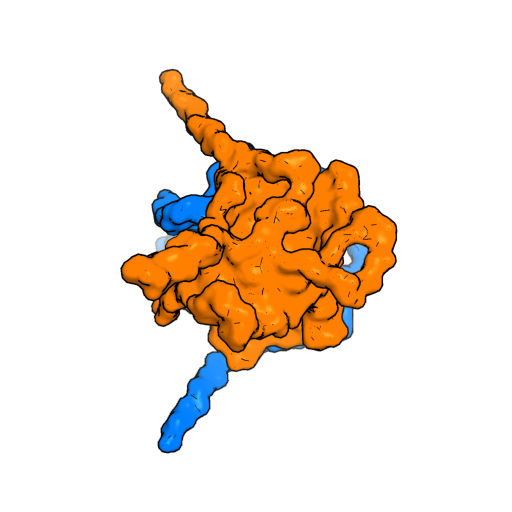2 CYS B CA 1
ATOM 2563 C C . CYS B 1 142 ? -0.283 -6.277 1.976 1 98.44 142 CYS B C 1
ATOM 2565 O O . CYS B 1 142 ? -0.169 -5.801 0.845 1 98.44 142 CYS B O 1
ATOM 2567 N N . ILE B 1 143 ? -1.427 -6.367 2.557 1 98.06 143 ILE B N 1
ATOM 2568 C CA . ILE B 1 143 ? -2.68 -5.855 2.014 1 98.06 143 ILE B CA 1
ATOM 2569 C C . ILE B 1 143 ? -3.248 -4.789 2.945 1 98.06 143 ILE B C 1
ATOM 2571 O O . ILE B 1 143 ? -3.443 -5.035 4.137 1 98.06 143 ILE B O 1
ATOM 2575 N N . VAL B 1 144 ? -3.432 -3.668 2.455 1 97.94 144 VAL B N 1
ATOM 2576 C CA . VAL B 1 144 ? -4.188 -2.629 3.145 1 97.94 144 VAL B CA 1
ATOM 2577 C C . VAL B 1 144 ? -5.562 -2.479 2.5 1 97.94 144 VAL B C 1
ATOM 2579 O O . VAL B 1 144 ? -5.672 -2.072 1.341 1 97.94 144 VAL B O 1
ATOM 2582 N N . ASP B 1 145 ? -6.562 -2.811 3.26 1 96.56 145 ASP B N 1
ATOM 2583 C CA . ASP B 1 145 ? -7.93 -2.893 2.752 1 96.56 145 ASP B CA 1
ATOM 2584 C C . ASP B 1 145 ? -8.844 -1.904 3.477 1 96.56 145 ASP B C 1
ATOM 2586 O O . ASP B 1 145 ? -9.18 -2.105 4.645 1 96.56 145 ASP B O 1
ATOM 2590 N N . VAL B 1 146 ? -9.234 -0.907 2.752 1 93.5 146 VAL B N 1
ATOM 2591 C CA . VAL B 1 146 ? -10.164 0.077 3.297 1 93.5 146 VAL B CA 1
ATOM 2592 C C . VAL B 1 146 ? -11.43 0.113 2.447 1 93.5 146 VAL B C 1
ATOM 2594 O O . VAL B 1 146 ? -11.391 0.479 1.271 1 93.5 146 VAL B O 1
ATOM 2597 N N . ASP B 1 147 ? -12.383 -0.318 2.998 1 86.19 147 ASP B N 1
ATOM 2598 C CA . ASP B 1 147 ? -13.703 -0.348 2.383 1 86.19 147 ASP B CA 1
ATOM 2599 C C . ASP B 1 147 ? -14.742 0.342 3.27 1 86.19 147 ASP B C 1
ATOM 2601 O O . ASP B 1 147 ? -14.734 0.167 4.488 1 86.19 147 ASP B O 1
ATOM 2605 N N . SER B 1 148 ? -15.609 1.057 2.594 1 77.94 148 SER B N 1
ATOM 2606 C CA . SER B 1 148 ? -16.578 1.821 3.367 1 77.94 148 SER B CA 1
ATOM 2607 C C . SER B 1 148 ? -17.578 0.903 4.066 1 77.94 148 SER B C 1
ATOM 2609 O O . SER B 1 148 ? -18.219 1.3 5.043 1 77.94 148 SER B O 1
ATOM 2611 N N . GLU B 1 149 ? -17.672 -0.311 3.6 1 78.31 149 GLU B N 1
ATOM 2612 C CA . GLU B 1 149 ? -18.719 -1.187 4.109 1 78.31 149 GLU B CA 1
ATOM 2613 C C . GLU B 1 149 ? -18.156 -2.236 5.062 1 78.31 149 GLU B C 1
ATOM 2615 O O . GLU B 1 149 ? -18.906 -2.945 5.73 1 78.31 149 GLU B O 1
ATOM 2620 N N . HIS B 1 150 ? -16.906 -2.32 5.125 1 81.94 150 HIS B N 1
ATOM 2621 C CA . HIS B 1 150 ? -16.312 -3.348 5.973 1 81.94 150 HIS B CA 1
ATOM 2622 C C . HIS B 1 150 ? -15.227 -2.762 6.871 1 81.94 150 HIS B C 1
ATOM 2624 O O . HIS B 1 150 ? -14.758 -1.641 6.645 1 81.94 150 HIS B O 1
ATOM 2630 N N . THR B 1 151 ? -14.953 -3.479 7.879 1 87.5 151 THR B N 1
ATOM 2631 C CA . THR B 1 151 ? -13.867 -3.088 8.773 1 87.5 151 THR B CA 1
ATOM 2632 C C . THR B 1 151 ? -12.555 -2.969 8 1 87.5 151 THR B C 1
ATOM 2634 O O . THR B 1 151 ? -12.109 -3.93 7.367 1 87.5 151 THR B O 1
ATOM 2637 N N . PRO B 1 152 ? -11.977 -1.787 8.023 1 94.44 152 PRO B N 1
ATOM 2638 C CA . PRO B 1 152 ? -10.672 -1.651 7.367 1 94.44 152 PRO B CA 1
ATOM 2639 C C . PRO B 1 152 ? -9.594 -2.5 8.031 1 94.44 152 PRO B C 1
ATOM 2641 O O . PRO B 1 152 ? -9.562 -2.625 9.258 1 94.44 152 PRO B O 1
ATOM 2644 N N . THR B 1 153 ? -8.656 -3.088 7.254 1 96.69 153 THR B N 1
ATOM 2645 C CA . THR B 1 153 ? -7.668 -4.008 7.812 1 96.69 153 THR B CA 1
ATOM 2646 C C . THR B 1 153 ? -6.305 -3.799 7.156 1 96.69 153 THR B C 1
ATOM 2648 O O . THR B 1 153 ? -6.219 -3.305 6.031 1 96.69 153 THR B O 1
ATOM 2651 N N . ILE B 1 154 ? -5.301 -4.098 7.871 1 97.44 154 ILE B N 1
ATOM 2652 C CA . ILE B 1 154 ? -3.971 -4.434 7.371 1 97.44 154 ILE B CA 1
ATOM 2653 C C . ILE B 1 154 ? -3.74 -5.938 7.488 1 97.44 154 ILE B C 1
ATOM 2655 O O . ILE B 1 154 ? -3.928 -6.52 8.562 1 97.44 154 ILE B O 1
ATOM 2659 N N . GLN B 1 155 ? -3.432 -6.492 6.418 1 97.56 155 GLN B N 1
ATOM 2660 C CA . GLN B 1 155 ? -3.131 -7.918 6.375 1 97.56 155 GLN B CA 1
ATOM 2661 C C . GLN B 1 155 ? -1.712 -8.164 5.875 1 97.56 155 GLN B C 1
ATOM 2663 O O . GLN B 1 155 ? -1.294 -7.594 4.867 1 97.56 155 GLN B O 1
ATOM 2668 N N . TYR B 1 156 ? -0.994 -8.938 6.59 1 97.81 156 TYR B N 1
ATOM 2669 C CA . TYR B 1 156 ? 0.33 -9.258 6.062 1 97.81 156 TYR B CA 1
ATOM 2670 C C . TYR B 1 156 ? 0.744 -10.672 6.449 1 97.81 156 TYR B C 1
ATOM 2672 O O . TYR B 1 156 ? 0.224 -11.234 7.414 1 97.81 156 TYR B O 1
ATOM 2680 N N . GLY B 1 157 ? 1.562 -11.266 5.691 1 98 157 GLY B N 1
ATOM 2681 C CA . GLY B 1 157 ? 2.059 -12.625 5.836 1 98 157 GLY B CA 1
ATOM 2682 C C . GLY B 1 157 ? 2.805 -13.117 4.613 1 98 157 GLY B C 1
ATOM 2683 O O . GLY B 1 157 ? 3.494 -12.344 3.943 1 98 157 GLY B O 1
ATOM 2684 N N . ASN B 1 158 ? 2.715 -14.453 4.441 1 97.81 158 ASN B N 1
ATOM 2685 C CA . ASN B 1 158 ? 3.521 -15.039 3.381 1 97.81 158 ASN B CA 1
ATOM 2686 C C . ASN B 1 158 ? 2.674 -15.898 2.443 1 97.81 158 ASN B C 1
ATOM 2688 O O . ASN B 1 158 ? 1.603 -16.375 2.828 1 97.81 158 ASN B O 1
ATOM 2692 N N . MET B 1 159 ? 3.162 -15.969 1.288 1 97.69 159 MET B N 1
ATOM 2693 C CA . MET B 1 159 ? 2.695 -16.953 0.32 1 97.69 159 MET B CA 1
ATOM 2694 C C . MET B 1 159 ? 3.799 -17.953 -0.009 1 97.69 159 MET B C 1
ATOM 2696 O O . MET B 1 159 ? 4.93 -17.562 -0.305 1 97.69 159 MET B O 1
ATOM 2700 N N . TYR B 1 160 ? 3.447 -19.219 0.013 1 97.12 160 TYR B N 1
ATOM 2701 C CA . TYR B 1 160 ? 4.375 -20.297 -0.312 1 97.12 160 TYR B CA 1
ATOM 2702 C C . TYR B 1 160 ? 3.875 -21.109 -1.503 1 97.12 160 TYR B C 1
ATOM 2704 O O . TYR B 1 160 ? 2.703 -21.484 -1.552 1 97.12 160 TYR B O 1
ATOM 2712 N N . ARG B 1 161 ? 4.812 -21.312 -2.387 1 97.25 161 ARG B N 1
ATOM 2713 C CA . ARG B 1 161 ? 4.461 -22.172 -3.506 1 97.25 161 ARG B CA 1
ATOM 2714 C C . ARG B 1 161 ? 4.176 -23.594 -3.029 1 97.25 161 ARG B C 1
ATOM 2716 O O . ARG B 1 161 ? 4.879 -24.109 -2.162 1 97.25 161 ARG B O 1
ATOM 2723 N N . ILE B 1 162 ? 3.109 -24.172 -3.586 1 94.19 162 ILE B N 1
ATOM 2724 C CA . ILE B 1 162 ? 2.811 -25.547 -3.217 1 94.19 162 ILE B CA 1
ATOM 2725 C C . ILE B 1 162 ? 2.727 -26.406 -4.473 1 94.19 162 ILE B C 1
ATOM 2727 O O . ILE B 1 162 ? 2.396 -25.922 -5.555 1 94.19 162 ILE B O 1
ATOM 2731 N N . ASP B 1 163 ? 3.121 -27.594 -4.301 1 91.38 163 ASP B N 1
ATOM 2732 C CA . ASP B 1 163 ? 2.957 -28.641 -5.316 1 91.38 163 ASP B CA 1
ATOM 2733 C C . ASP B 1 163 ? 1.775 -29.547 -4.988 1 91.38 163 ASP B C 1
ATOM 2735 O O . ASP B 1 163 ? 1.883 -30.422 -4.133 1 91.38 163 ASP B O 1
ATOM 2739 N N . PRO B 1 164 ? 0.74 -29.281 -5.633 1 84.81 164 PRO B N 1
ATOM 2740 C CA . PRO B 1 164 ? -0.461 -30.047 -5.297 1 84.81 164 PRO B CA 1
ATOM 2741 C C . PRO B 1 164 ? -0.257 -31.547 -5.445 1 84.81 164 PRO B C 1
ATOM 2743 O O . PRO B 1 164 ? -0.975 -32.344 -4.82 1 84.81 164 PRO B O 1
ATOM 2746 N N . SER B 1 165 ? 0.661 -32 -6.34 1 82.19 165 SER B N 1
ATOM 2747 C CA . SER B 1 165 ? 0.892 -33.438 -6.547 1 82.19 165 SER B CA 1
ATOM 2748 C C . SER B 1 165 ? 1.378 -34.094 -5.27 1 82.19 165 SER B C 1
ATOM 2750 O O . SER B 1 165 ? 1.206 -35.312 -5.094 1 82.19 165 SER B O 1
ATOM 2752 N N . LYS B 1 166 ? 1.91 -33.344 -4.438 1 77.5 166 LYS B N 1
ATOM 2753 C CA . LYS B 1 166 ? 2.408 -33.906 -3.182 1 77.5 166 LYS B CA 1
ATOM 2754 C C . LYS B 1 166 ? 1.265 -34.188 -2.209 1 77.5 166 LYS B C 1
ATOM 2756 O O . LYS B 1 166 ? 1.412 -34.969 -1.275 1 77.5 166 LYS B O 1
ATOM 2761 N N . TYR B 1 167 ? 0.23 -33.594 -2.42 1 69 167 TYR B N 1
ATOM 2762 C CA . TYR B 1 167 ? -0.911 -33.781 -1.528 1 69 167 TYR B CA 1
ATOM 2763 C C . TYR B 1 167 ? -1.865 -34.844 -2.068 1 69 167 TYR B C 1
ATOM 2765 O O . TYR B 1 167 ? -2.725 -35.344 -1.338 1 69 167 TYR B O 1
ATOM 2773 N N . GLU B 1 168 ? -1.938 -35 -3.305 1 60.91 168 GLU B N 1
ATOM 2774 C CA . GLU B 1 168 ? -2.742 -36.094 -3.889 1 60.91 168 GLU B CA 1
ATOM 2775 C C . GLU B 1 168 ? -2.166 -37.438 -3.547 1 60.91 168 GLU B C 1
ATOM 2777 O O . GLU B 1 168 ? -2.912 -38.406 -3.363 1 60.91 168 GLU B O 1
ATOM 2782 N N . ARG B 1 169 ? -0.934 -37.625 -3.521 1 57.53 169 ARG B N 1
ATOM 2783 C CA . ARG B 1 169 ? -0.374 -38.938 -3.244 1 57.53 169 ARG B CA 1
ATOM 2784 C C . ARG B 1 169 ? -0.715 -39.406 -1.828 1 57.53 169 ARG B C 1
ATOM 2786 O O . ARG B 1 169 ? -0.85 -40.594 -1.569 1 57.53 169 ARG B O 1
ATOM 2793 N N . GLU B 1 170 ? -0.763 -38.469 -0.987 1 49.22 170 GLU B N 1
ATOM 2794 C CA . GLU B 1 170 ? -0.972 -38.969 0.366 1 49.22 170 GLU B CA 1
ATOM 2795 C C . GLU B 1 170 ? -2.35 -39.625 0.51 1 49.22 170 GLU B C 1
ATOM 2797 O O . GLU B 1 170 ? -2.59 -40.375 1.447 1 49.22 170 GLU B O 1
ATOM 2802 N N . LEU B 1 171 ? -3.264 -39.219 -0.251 1 45.47 171 LEU B N 1
ATOM 2803 C CA . LEU B 1 171 ? -4.559 -39.875 -0.115 1 45.47 171 LEU B CA 1
ATOM 2804 C C . LEU B 1 171 ? -4.504 -41.281 -0.665 1 45.47 171 LEU B C 1
ATOM 2806 O O . LEU B 1 171 ? -5.391 -42.094 -0.391 1 45.47 171 LEU B O 1
ATOM 2810 N N . VAL B 1 172 ? -3.65 -41.594 -1.612 1 42.38 172 VAL B N 1
ATOM 2811 C CA . VAL B 1 172 ? -3.684 -42.938 -2.162 1 42.38 172 VAL B CA 1
ATOM 2812 C C . VAL B 1 172 ? -2.801 -43.875 -1.324 1 42.38 172 VAL B C 1
ATOM 2814 O O . VAL B 1 172 ? -2.969 -45.094 -1.348 1 42.38 172 VAL B O 1
ATOM 2817 N N . ASP B 1 173 ? -1.847 -43.438 -0.592 1 38.78 173 ASP B N 1
ATOM 2818 C CA . ASP B 1 173 ? -1.164 -44.438 0.197 1 38.78 173 ASP B CA 1
ATOM 2819 C C . ASP B 1 173 ? -1.895 -44.688 1.513 1 38.78 173 ASP B C 1
ATOM 2821 O O . ASP B 1 173 ? -2.334 -43.75 2.178 1 38.78 173 ASP B O 1
#

Foldseek 3Di:
DPPDPPPLPAAFDVVLCVLVLPAAKKWDKKWKFFDDDPRDTDDIDIKMKHKDWDPVDDDDPQKTKIWIWIARDPDPVRTDTAWIKIWHDDDAKIKIWTDHPNDIWIKIAGRVQQKIWTWDDDPFWIKIKMWHDRYSFKIKIWIFIDGPVDGTIIMIDMMGGDDVVVVVVVVVD/DPPDPPPLDAAFDVVLCVLVLPAAKKWDKKWKFFDDDPRDTDDIDIKMKHKDWDPVDDDDPQKTKIWIWIARDPDPVRTDTAWIKIWHDDDAKIKIWTDHPNDIWIKIAGRVQQKIWTWDDDPFWIKIKMWHDRYSFKIKIWIFIDGPVDGTIIMIDMMGGDDVVVVVVVVVD

Radius of gyration: 21.51 Å; Cα contacts (8 Å, |Δi|>4): 835; chains: 2; bounding box: 67×74×62 Å

Sequence (346 aa):
MTSAPKSVMRYDVPSGDFCSYLKGFWKRNLEWHHFGSSFKHLRTTNNVVFIEEDLDAARQPNTQFLRWSFGRTHKKQDLASAYTVQFIPDEQSTFMEWSFEGVTCHGIFKPEASVATLNFCLQESMVTITYRVLDADTMAVCIVDVDSEHTPTIQYGNMYRIDPSKYERELVDMTSAPKSVMRYDVPSGDFCSYLKGFWKRNLEWHHFGSSFKHLRTTNNVVFIEEDLDAARQPNTQFLRWSFGRTHKKQDLASAYTVQFIPDEQSTFMEWSFEGVTCHGIFKPEASVATLNFCLQESMVTITYRVLDADTMAVCIVDVDSEHTPTIQYGNMYRIDPSKYERELVD

Secondary structure (DSSP, 8-state):
---------PPPPGGG-HHHHH-EEEEEEEEEEESSSS--EEEEEEEEEEEEE-TTS---TT-EEEEEEEESSSSGGGEEEEEEEEEEE-SS-EEEEEEETTEEEEEEEETTTTEEEEEEE-SSEEEEEEEEEEETTEEEEEEEEEETTS--EEEEEEEEEE-THHHHHHHH-/---------PPPPGGG-HHHHH-EEEEEEEEEEESSSS--EEEEEEEEEEEEE-TTS---TT-EEEEEEEESSSSGGGEEEEEEEEEEE-SS-EEEEEEETTEEEEEEEETTTTEEEEEEE-SSEEEEEEEEEEETTEEEEEEEEEETTS--EEEEEEEEEE-THHHHHHHH-

Nearest PDB structures (foldseek):
  3bdr-assembly1_A-2  TM=6.876E-01  e=2.084E-05  Synechococcus elongatus
  4tq2-assembly1_A-2  TM=6.613E-01  e=4.828E-06  Guillardia theta CCMP2712
  4nw4-assembly1_A  TM=3.524E-01  e=1.349E-01  Enterococcus faecalis V583
  6qsr-assembly1_B  TM=5.233E-01  e=1.122E+00  Xenorhabdus doucetiae
  8jb5-assembly1_A  TM=2.810E-01  e=1.122E+00  Paraclostridium sordellii ATCC 9714

pLDDT: mean 88.6, std 15.37, range [26.05, 98.44]

Organism: Hyaloperonospora arabidopsidis (strain Emoy2) (NCBI:txid559515)